Protein AF-A0A450TMI6-F1 (afdb_monomer_lite)

Sequence (205 aa):
MDILVIGTGEYVTGVTGGTASTSDKAIGVVGICLFHLRTRGKVGRILLVGRSGMRFPTIRQHFTDHMALVYRNLDVEMETWPEDHEYDETACRQSLASLEPGNAVIVVTPDDTHFSVALEAIDAARAITEGRATLEDFDGSLPTAAGALQGTAILEAGRRSLDNDNLPVTFLYESQQSLTPIGMEINDRSAVAARPRRRGSESGD

pLDDT: mean 73.13, std 15.35, range [36.06, 95.25]

Organism: NCBI:txid2126338

Structure (mmCIF, N/CA/C/O backbone):
data_AF-A0A450TMI6-F1
#
_entry.id   AF-A0A450TMI6-F1
#
loop_
_atom_site.group_PDB
_atom_site.id
_atom_site.type_symbol
_atom_site.label_atom_id
_atom_site.label_alt_id
_atom_site.label_comp_id
_atom_site.label_asym_id
_atom_site.label_entity_id
_atom_site.label_seq_id
_atom_site.pdbx_PDB_ins_code
_atom_site.Cartn_x
_atom_site.Cartn_y
_atom_site.Cartn_z
_atom_site.occupancy
_atom_site.B_iso_or_equiv
_atom_site.auth_seq_id
_atom_site.auth_comp_id
_atom_site.auth_asym_id
_atom_site.auth_atom_id
_atom_site.pdbx_PDB_model_num
ATOM 1 N N . MET A 1 1 ? -10.694 -8.695 -4.301 1.00 80.31 1 MET A N 1
ATOM 2 C CA . MET A 1 1 ? -10.528 -7.420 -3.586 1.00 80.31 1 MET A CA 1
ATOM 3 C C . MET A 1 1 ? -9.357 -6.684 -4.189 1.00 80.31 1 MET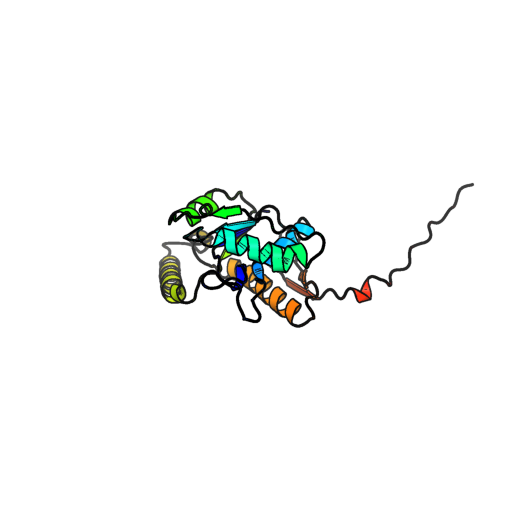 A C 1
ATOM 5 O O . MET A 1 1 ? -8.360 -7.330 -4.515 1.00 80.31 1 MET A O 1
ATOM 9 N N . ASP A 1 2 ? -9.492 -5.379 -4.342 1.00 87.69 2 ASP A N 1
ATOM 10 C CA . ASP A 1 2 ? -8.391 -4.507 -4.731 1.00 87.69 2 ASP A CA 1
ATOM 11 C C . ASP A 1 2 ? -7.640 -4.041 -3.485 1.00 87.69 2 ASP A C 1
ATOM 13 O O . ASP A 1 2 ? -8.201 -3.996 -2.385 1.00 87.69 2 ASP A O 1
ATOM 17 N N . ILE A 1 3 ? -6.357 -3.732 -3.658 1.00 79.94 3 ILE A N 1
ATOM 18 C CA . ILE A 1 3 ? -5.477 -3.293 -2.578 1.00 79.94 3 ILE A CA 1
ATOM 19 C C . ILE A 1 3 ? -4.913 -1.922 -2.925 1.00 79.94 3 ILE A C 1
ATOM 21 O O . ILE A 1 3 ? -4.233 -1.781 -3.940 1.00 79.94 3 ILE A O 1
ATOM 25 N N . LEU A 1 4 ? -5.144 -0.939 -2.058 1.00 84.06 4 LEU A N 1
ATOM 26 C CA . LEU A 1 4 ? -4.463 0.352 -2.098 1.00 84.06 4 LEU A CA 1
ATOM 27 C C . LEU A 1 4 ? -3.286 0.345 -1.125 1.00 84.06 4 LEU A C 1
ATOM 29 O O . LEU A 1 4 ? -3.460 0.077 0.060 1.00 84.06 4 LEU A O 1
ATOM 33 N N . VAL A 1 5 ? -2.095 0.684 -1.603 1.00 86.44 5 VAL A N 1
ATOM 34 C CA . VAL A 1 5 ? -0.902 0.871 -0.780 1.00 86.44 5 VAL A CA 1
ATOM 35 C C . VAL A 1 5 ? -0.585 2.358 -0.695 1.00 86.44 5 VAL A C 1
ATOM 37 O O . VAL A 1 5 ? -0.187 2.980 -1.680 1.00 86.44 5 VAL A O 1
ATOM 40 N N . ILE A 1 6 ? -0.751 2.929 0.495 1.00 84.06 6 ILE A N 1
ATOM 41 C CA . ILE A 1 6 ? -0.374 4.304 0.811 1.00 84.06 6 ILE A CA 1
ATOM 42 C C . ILE A 1 6 ? 1.095 4.300 1.217 1.00 84.06 6 ILE A C 1
ATOM 44 O O . ILE A 1 6 ? 1.440 3.913 2.331 1.00 84.06 6 ILE A O 1
ATOM 48 N N . GLY A 1 7 ? 1.961 4.722 0.298 1.00 83.62 7 GLY A N 1
ATOM 49 C CA . GLY A 1 7 ? 3.407 4.696 0.478 1.00 83.62 7 GLY A CA 1
ATOM 50 C C . GLY A 1 7 ? 4.127 4.078 -0.715 1.00 83.62 7 GLY A C 1
ATOM 51 O O . GLY A 1 7 ? 3.778 3.009 -1.199 1.00 83.62 7 GLY A O 1
ATOM 52 N N . THR A 1 8 ? 5.179 4.750 -1.183 1.00 88.06 8 THR A N 1
ATOM 53 C CA . THR A 1 8 ? 5.974 4.337 -2.360 1.00 88.06 8 THR A CA 1
ATOM 54 C C . THR A 1 8 ? 7.458 4.155 -2.033 1.00 88.06 8 THR A C 1
ATOM 56 O O . THR A 1 8 ? 8.313 4.206 -2.917 1.00 88.06 8 THR A O 1
ATOM 59 N N . GLY A 1 9 ? 7.772 4.002 -0.744 1.00 82.56 9 GLY A N 1
ATOM 60 C CA . GLY A 1 9 ? 9.135 3.850 -0.240 1.00 82.56 9 GLY A CA 1
ATOM 61 C C . GLY A 1 9 ? 9.689 2.432 -0.378 1.00 82.56 9 GLY A C 1
ATOM 62 O O . GLY A 1 9 ? 8.993 1.507 -0.788 1.00 82.56 9 GLY A O 1
ATOM 63 N N . GLU A 1 10 ? 10.940 2.272 0.043 1.00 82.12 10 GLU A N 1
ATOM 64 C CA . GLU A 1 10 ? 11.753 1.054 -0.069 1.00 82.12 10 GLU A CA 1
ATOM 65 C C . GLU A 1 10 ? 11.039 -0.232 0.344 1.00 82.12 10 GLU A C 1
ATOM 67 O O . GLU A 1 10 ? 11.119 -1.245 -0.340 1.00 82.12 10 GLU A O 1
ATOM 72 N N . TYR A 1 11 ? 10.306 -0.198 1.453 1.00 79.12 11 TYR A N 1
ATOM 73 C CA . TYR A 1 11 ? 9.634 -1.389 1.960 1.00 79.12 11 TYR A CA 1
ATOM 74 C C . TYR A 1 11 ? 8.524 -1.880 1.018 1.00 79.12 11 TYR A C 1
ATOM 76 O O . TYR A 1 11 ? 8.242 -3.077 0.938 1.00 79.12 11 TYR A O 1
ATOM 84 N N . VAL A 1 12 ? 7.919 -0.951 0.274 1.00 85.50 12 VAL A N 1
ATOM 85 C CA . VAL A 1 12 ? 6.895 -1.248 -0.726 1.00 85.50 12 VAL A CA 1
ATOM 86 C C . VAL A 1 12 ? 7.527 -1.612 -2.060 1.00 85.50 12 VAL A C 1
ATOM 88 O O . VAL A 1 12 ? 7.153 -2.621 -2.654 1.00 85.50 12 VAL A O 1
ATOM 91 N N . THR A 1 13 ? 8.483 -0.804 -2.516 1.00 87.81 13 THR A N 1
ATOM 92 C CA . THR A 1 13 ? 8.919 -0.788 -3.917 1.00 87.81 13 THR A CA 1
ATOM 93 C C . THR A 1 13 ? 10.350 -1.249 -4.147 1.00 87.81 13 THR A C 1
ATOM 95 O O . THR A 1 13 ? 10.733 -1.466 -5.288 1.00 87.81 13 THR A O 1
ATOM 98 N N . GLY A 1 14 ? 11.162 -1.358 -3.099 1.00 84.38 14 GLY A N 1
ATOM 99 C CA . GLY A 1 14 ? 12.600 -1.578 -3.223 1.00 84.38 14 GLY A CA 1
ATOM 100 C C . GLY A 1 14 ? 13.366 -0.353 -3.733 1.00 84.38 14 GLY A C 1
ATOM 101 O O . GLY A 1 14 ? 14.559 -0.450 -4.000 1.00 84.38 14 GLY A O 1
ATOM 102 N N . VAL A 1 15 ? 12.712 0.810 -3.857 1.00 82.81 15 VAL A N 1
ATOM 103 C CA . VAL A 1 15 ? 13.307 2.044 -4.389 1.00 82.81 15 VAL A CA 1
ATOM 104 C C . VAL A 1 15 ? 13.427 3.104 -3.290 1.00 82.81 15 VAL A C 1
ATOM 106 O O . VAL A 1 15 ? 12.450 3.468 -2.630 1.00 82.81 15 VAL A O 1
ATOM 109 N N . THR A 1 16 ? 14.626 3.667 -3.136 1.00 75.62 16 THR A N 1
ATOM 110 C CA . THR A 1 16 ? 14.932 4.802 -2.245 1.00 75.62 16 THR A CA 1
ATOM 111 C C . THR A 1 16 ? 15.472 5.965 -3.060 1.00 75.62 16 THR A C 1
ATOM 113 O O . THR A 1 16 ? 16.370 5.776 -3.871 1.00 75.62 16 THR A O 1
ATOM 116 N N . GLY A 1 17 ? 14.950 7.180 -2.868 1.00 66.62 17 GLY A N 1
ATOM 117 C CA . GLY A 1 17 ? 15.513 8.379 -3.512 1.00 66.62 17 GLY A CA 1
ATOM 118 C C . GLY A 1 17 ? 15.523 8.379 -5.052 1.00 66.62 17 GLY A C 1
ATOM 119 O O . GLY A 1 17 ? 16.207 9.207 -5.637 1.00 66.62 17 GLY A O 1
ATOM 120 N N . GLY A 1 18 ? 14.775 7.483 -5.709 1.00 61.41 18 GLY A N 1
ATOM 121 C CA . GLY A 1 18 ? 14.751 7.358 -7.173 1.00 61.41 18 GLY A CA 1
ATOM 122 C C . GLY A 1 18 ? 15.766 6.367 -7.754 1.00 61.41 18 GLY A C 1
ATOM 123 O O . GLY A 1 18 ? 15.902 6.297 -8.970 1.00 61.41 18 GLY A O 1
ATOM 124 N N . THR A 1 19 ? 16.448 5.584 -6.917 1.00 57.25 19 THR A N 1
ATOM 125 C CA . THR A 1 19 ? 17.338 4.492 -7.336 1.00 57.25 19 THR A CA 1
ATOM 126 C C . THR A 1 19 ? 16.963 3.189 -6.633 1.00 57.25 19 THR A C 1
ATOM 128 O O . THR A 1 19 ? 16.386 3.219 -5.540 1.00 57.25 19 THR A O 1
ATOM 131 N N . ALA A 1 20 ? 17.306 2.049 -7.239 1.00 60.25 20 ALA A N 1
ATOM 132 C CA . ALA A 1 20 ? 17.205 0.748 -6.581 1.00 60.25 20 ALA A CA 1
ATOM 133 C C . ALA A 1 20 ? 17.944 0.780 -5.234 1.00 60.25 20 ALA A C 1
ATOM 135 O O . ALA A 1 20 ? 19.051 1.320 -5.136 1.00 60.25 20 ALA A O 1
ATOM 136 N N . SER A 1 21 ? 17.311 0.246 -4.194 1.00 58.78 21 SER A N 1
ATOM 137 C CA . SER A 1 21 ? 17.917 0.155 -2.870 1.00 58.78 21 SER A CA 1
ATOM 138 C C . SER A 1 21 ? 19.064 -0.859 -2.856 1.00 58.78 21 SER A C 1
ATOM 140 O O . SER A 1 21 ? 19.060 -1.854 -3.579 1.00 58.78 21 SER A O 1
ATOM 142 N N . THR A 1 22 ? 20.053 -0.601 -2.002 1.00 49.94 22 THR A N 1
ATOM 143 C CA . THR A 1 22 ? 21.187 -1.491 -1.721 1.00 49.94 22 THR A CA 1
ATOM 144 C C . THR A 1 22 ? 21.019 -2.289 -0.416 1.00 49.94 22 THR A C 1
ATOM 146 O O . THR A 1 22 ? 21.960 -2.954 0.013 1.00 49.94 22 THR A O 1
ATOM 149 N N . SER A 1 23 ? 19.845 -2.231 0.228 1.00 55.81 23 SER A N 1
ATOM 150 C CA . SER A 1 23 ? 19.517 -2.963 1.465 1.00 55.81 23 SER A CA 1
ATOM 151 C C . SER A 1 23 ? 18.946 -4.363 1.182 1.00 55.81 23 SER A C 1
ATOM 153 O O . SER A 1 23 ? 18.563 -4.701 0.066 1.00 55.81 23 SER A O 1
ATOM 155 N N . ASP A 1 24 ? 18.830 -5.186 2.226 1.00 50.09 24 ASP A N 1
ATOM 156 C CA . ASP A 1 24 ? 18.040 -6.428 2.274 1.00 50.09 24 ASP A CA 1
ATOM 157 C C . ASP A 1 24 ? 16.575 -6.290 1.794 1.00 50.09 24 ASP A C 1
ATOM 159 O O . ASP A 1 24 ? 15.924 -7.287 1.491 1.00 50.09 24 ASP A O 1
ATOM 163 N N . LYS A 1 25 ? 16.056 -5.062 1.674 1.00 54.41 25 LYS A N 1
ATOM 164 C CA . LYS A 1 25 ? 14.712 -4.731 1.170 1.00 54.41 25 LYS A CA 1
ATOM 165 C C . LYS A 1 25 ? 14.704 -4.309 -0.299 1.00 54.41 25 LYS A C 1
ATOM 167 O O . LYS A 1 25 ? 13.665 -3.867 -0.786 1.00 54.41 25 LYS A O 1
ATOM 172 N N . ALA A 1 26 ? 15.826 -4.468 -1.006 1.00 66.06 26 ALA A N 1
ATOM 173 C CA . ALA A 1 26 ? 16.033 -4.007 -2.378 1.00 66.06 26 ALA A CA 1
ATOM 174 C C . ALA A 1 26 ? 14.954 -4.449 -3.368 1.00 66.06 26 ALA A C 1
ATOM 176 O O . ALA A 1 26 ? 14.756 -3.794 -4.379 1.00 66.06 26 ALA A O 1
ATOM 177 N N . ILE A 1 27 ? 14.234 -5.537 -3.095 1.00 71.38 27 ILE A N 1
ATOM 178 C CA . ILE A 1 27 ? 13.187 -6.033 -3.988 1.00 71.38 27 ILE A CA 1
ATOM 179 C C . ILE A 1 27 ? 11.841 -5.330 -3.737 1.00 71.38 27 ILE A C 1
ATOM 181 O O . ILE A 1 27 ? 11.082 -5.173 -4.677 1.00 71.38 27 ILE A O 1
ATOM 185 N N . GLY A 1 28 ? 11.547 -4.835 -2.530 1.00 76.06 28 GLY A N 1
ATOM 186 C CA . GLY A 1 28 ? 10.221 -4.308 -2.170 1.00 76.06 28 GLY A CA 1
ATOM 187 C C . GLY A 1 28 ? 9.276 -5.410 -1.686 1.00 76.06 28 GLY A C 1
ATOM 188 O O . GLY A 1 28 ? 8.577 -6.054 -2.469 1.00 76.06 28 GLY A O 1
ATOM 189 N N . VAL A 1 29 ? 9.264 -5.628 -0.368 1.00 80.44 29 VAL A N 1
ATOM 190 C CA . VAL A 1 29 ? 8.609 -6.772 0.294 1.00 80.44 29 VAL A CA 1
ATOM 191 C C . VAL A 1 29 ? 7.088 -6.741 0.133 1.00 80.44 29 VAL A C 1
ATOM 193 O O . VAL A 1 29 ? 6.474 -7.777 -0.114 1.00 80.44 29 VAL A O 1
ATOM 196 N N . VAL A 1 30 ? 6.459 -5.566 0.238 1.00 82.56 30 VAL A N 1
ATOM 197 C CA . VAL A 1 30 ? 4.997 -5.470 0.074 1.00 82.56 30 VAL A CA 1
ATOM 198 C C . VAL A 1 30 ? 4.604 -5.733 -1.379 1.00 82.56 30 VAL A C 1
ATOM 200 O O . VAL A 1 30 ? 3.695 -6.526 -1.621 1.00 82.56 30 VAL A O 1
ATOM 203 N N . GLY A 1 31 ? 5.311 -5.131 -2.344 1.00 86.62 31 GLY A N 1
ATOM 204 C CA . GLY A 1 31 ? 5.027 -5.298 -3.771 1.00 86.62 31 GLY A CA 1
ATOM 205 C C . GLY A 1 31 ? 5.046 -6.764 -4.206 1.00 86.62 31 GLY A C 1
ATOM 206 O O . GLY A 1 31 ? 4.039 -7.274 -4.701 1.00 86.62 31 GLY A O 1
ATOM 207 N N . ILE A 1 32 ? 6.143 -7.481 -3.935 1.00 85.56 32 ILE A N 1
ATOM 208 C CA . ILE A 1 32 ? 6.283 -8.893 -4.33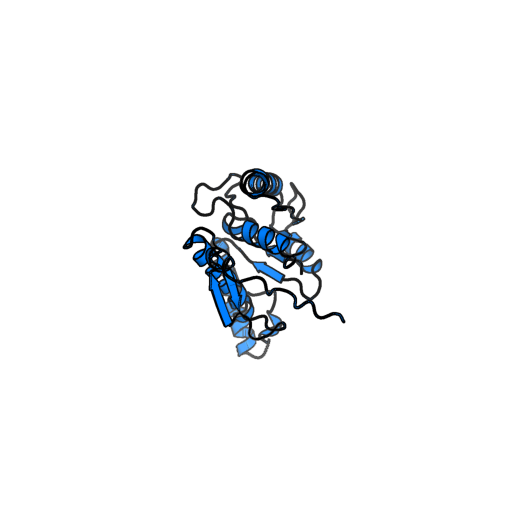5 1.00 85.56 32 ILE A CA 1
ATOM 209 C C . ILE A 1 32 ? 5.208 -9.796 -3.713 1.00 85.56 32 ILE A C 1
ATOM 211 O O . ILE A 1 32 ? 4.666 -10.675 -4.390 1.00 85.56 32 ILE A O 1
ATOM 215 N N . CYS A 1 33 ? 4.840 -9.555 -2.452 1.00 83.38 33 CYS A N 1
ATOM 216 C CA . CYS A 1 33 ? 3.771 -10.292 -1.784 1.00 83.38 33 CYS A CA 1
ATOM 217 C C . CYS A 1 33 ? 2.417 -10.073 -2.470 1.00 83.38 33 CYS A C 1
ATOM 219 O O . CYS A 1 33 ? 1.689 -11.039 -2.711 1.00 83.38 33 CYS A O 1
ATOM 221 N N . LEU A 1 34 ? 2.082 -8.829 -2.824 1.00 86.81 34 LEU A N 1
ATOM 222 C CA . LEU A 1 34 ? 0.809 -8.510 -3.472 1.00 86.81 34 LEU A CA 1
ATOM 223 C C . LEU A 1 34 ? 0.723 -9.091 -4.887 1.00 86.81 34 LEU A C 1
ATOM 225 O O . LEU A 1 34 ? -0.287 -9.717 -5.222 1.00 86.81 34 LEU A O 1
ATOM 229 N N . PHE A 1 35 ? 1.789 -8.985 -5.686 1.00 92.44 35 PHE A N 1
ATOM 230 C CA . PHE A 1 35 ? 1.847 -9.621 -7.007 1.00 92.44 35 PHE A CA 1
ATOM 231 C C . PHE A 1 35 ? 1.686 -11.138 -6.896 1.00 92.44 35 PHE A C 1
ATOM 233 O O . PHE A 1 35 ? 0.917 -11.761 -7.631 1.00 92.44 35 PHE A O 1
ATOM 240 N N . HIS A 1 36 ? 2.329 -11.754 -5.904 1.00 85.75 36 HIS A N 1
ATOM 241 C CA . HIS A 1 36 ? 2.193 -13.184 -5.673 1.00 85.75 36 HIS A CA 1
ATOM 242 C C . HIS A 1 36 ? 0.769 -13.582 -5.243 1.00 85.75 36 HIS A C 1
ATOM 244 O O . HIS A 1 36 ? 0.249 -14.610 -5.687 1.00 85.75 36 HIS A O 1
ATOM 250 N N . LEU A 1 37 ? 0.096 -12.780 -4.415 1.00 81.50 37 LEU A N 1
ATOM 251 C CA . LEU A 1 37 ? -1.304 -13.010 -4.044 1.00 81.50 37 LEU A CA 1
ATOM 252 C C . LEU A 1 37 ? -2.256 -12.845 -5.235 1.00 81.50 37 LEU A C 1
ATOM 254 O O . LEU A 1 37 ? -3.228 -13.604 -5.338 1.00 81.50 37 LEU A O 1
ATOM 258 N N . ARG A 1 38 ? -1.952 -11.935 -6.169 1.00 93.06 38 ARG A N 1
ATOM 259 C CA . ARG A 1 38 ? -2.682 -11.803 -7.437 1.00 93.06 38 ARG A CA 1
ATOM 260 C C . ARG A 1 38 ? -2.597 -13.079 -8.269 1.00 93.06 38 ARG A C 1
ATOM 262 O O . ARG A 1 38 ? -3.627 -13.553 -8.738 1.00 93.06 38 ARG A O 1
ATOM 269 N N . THR A 1 39 ? -1.432 -13.736 -8.338 1.00 86.94 39 THR A N 1
ATOM 270 C CA . THR A 1 39 ? -1.311 -15.036 -9.044 1.00 86.94 39 THR A CA 1
ATOM 271 C C . THR A 1 39 ? -2.196 -16.146 -8.456 1.00 86.94 39 THR A C 1
ATOM 273 O O . THR A 1 39 ? -2.474 -17.139 -9.124 1.00 86.94 39 THR A O 1
ATOM 276 N N . ARG A 1 40 ? -2.672 -15.986 -7.211 1.00 85.56 40 ARG A N 1
ATOM 277 C CA . ARG A 1 40 ? -3.613 -16.905 -6.547 1.00 85.56 40 ARG A CA 1
ATOM 278 C C . ARG A 1 40 ? -5.070 -16.436 -6.580 1.00 85.56 40 ARG A C 1
ATOM 280 O O . ARG A 1 40 ? -5.905 -17.038 -5.907 1.00 85.56 40 ARG A O 1
ATOM 287 N N . GLY A 1 41 ? -5.371 -15.350 -7.292 1.00 86.00 41 GLY A N 1
ATOM 288 C CA . GLY A 1 41 ? -6.709 -14.759 -7.353 1.00 86.00 41 GLY A CA 1
ATOM 289 C C . GLY A 1 41 ? -7.198 -14.179 -6.022 1.00 86.00 41 GLY A C 1
ATOM 290 O O . GLY A 1 41 ? -8.400 -14.023 -5.829 1.00 86.00 41 GLY A O 1
ATOM 291 N N . LYS A 1 42 ? -6.291 -13.899 -5.074 1.00 80.69 42 LYS A N 1
ATOM 292 C CA . LYS A 1 42 ? -6.641 -13.300 -3.773 1.00 80.69 42 LYS A CA 1
ATOM 293 C C . LYS A 1 42 ? -6.673 -11.775 -3.830 1.00 80.69 42 LYS A C 1
ATOM 295 O O . LYS A 1 42 ? -7.453 -11.158 -3.112 1.00 80.69 42 LYS A O 1
ATOM 300 N N . VAL A 1 43 ? -5.862 -11.195 -4.710 1.00 88.56 43 VAL A N 1
ATOM 301 C CA . VAL A 1 43 ? -5.774 -9.756 -4.971 1.00 88.56 43 VAL A CA 1
ATOM 302 C C . VAL A 1 43 ? -6.126 -9.496 -6.434 1.00 88.56 43 VAL A C 1
ATOM 304 O O . VAL A 1 43 ? -5.711 -10.256 -7.306 1.00 88.56 43 VAL A O 1
ATOM 307 N N . GLY A 1 44 ? -6.921 -8.456 -6.679 1.00 91.62 44 GLY A N 1
ATOM 308 C CA . GLY A 1 44 ? -7.255 -7.933 -8.002 1.00 91.62 44 GLY A CA 1
ATOM 309 C C . GLY A 1 44 ? -6.308 -6.799 -8.385 1.00 91.62 44 GLY A C 1
ATOM 310 O O . GLY A 1 44 ? -5.107 -7.022 -8.581 1.00 91.62 44 GLY A O 1
ATOM 311 N N . ARG A 1 45 ? -6.837 -5.574 -8.467 1.00 93.94 45 ARG A N 1
ATOM 312 C CA . ARG A 1 45 ? -6.030 -4.376 -8.729 1.00 93.94 45 ARG A CA 1
ATOM 313 C C . ARG A 1 45 ? -5.124 -4.080 -7.538 1.00 93.94 45 ARG A C 1
ATOM 315 O O . ARG A 1 45 ? -5.494 -4.282 -6.382 1.00 93.94 45 ARG A O 1
ATOM 322 N N . ILE A 1 46 ? -3.918 -3.615 -7.845 1.00 94.81 46 ILE A N 1
ATOM 323 C CA . ILE A 1 46 ? -2.979 -3.082 -6.857 1.00 94.81 46 ILE A CA 1
ATOM 324 C C . ILE A 1 46 ? -2.768 -1.622 -7.227 1.00 94.81 46 ILE A C 1
ATOM 326 O O . ILE A 1 46 ? -2.323 -1.332 -8.338 1.00 94.81 46 ILE A O 1
ATOM 330 N N . LEU A 1 47 ? -3.116 -0.735 -6.306 1.00 93.38 47 LEU A N 1
ATOM 331 C CA . LEU A 1 47 ? -2.962 0.701 -6.436 1.00 93.38 47 LEU A CA 1
ATOM 332 C C . LEU A 1 47 ? -1.828 1.139 -5.509 1.00 93.38 47 LEU A C 1
ATOM 334 O O . LEU A 1 47 ? -1.807 0.755 -4.342 1.00 93.38 47 LEU A O 1
ATOM 338 N N . LEU A 1 48 ? -0.890 1.941 -5.999 1.00 93.31 48 LEU A N 1
ATOM 339 C CA . LEU A 1 48 ? 0.125 2.600 -5.181 1.00 93.31 48 LEU A CA 1
ATOM 340 C C . LEU A 1 48 ? -0.148 4.095 -5.184 1.00 93.31 48 LEU A C 1
ATOM 342 O O . LEU A 1 48 ? -0.237 4.707 -6.246 1.00 93.31 48 LEU A O 1
ATOM 346 N N . VAL A 1 49 ? -0.209 4.693 -3.999 1.00 87.31 49 VAL A N 1
ATOM 347 C CA . VAL A 1 49 ? -0.381 6.136 -3.865 1.00 87.31 49 VAL A CA 1
ATOM 348 C C . VAL A 1 49 ? 0.767 6.783 -3.106 1.00 87.31 49 VAL A C 1
ATOM 350 O O . VAL A 1 49 ? 1.261 6.285 -2.090 1.00 87.31 49 VAL A O 1
ATOM 353 N N . GLY A 1 50 ? 1.204 7.927 -3.623 1.00 85.12 50 GLY A N 1
ATOM 354 C CA . GLY A 1 50 ? 2.110 8.856 -2.965 1.00 85.12 50 GLY A CA 1
ATOM 355 C C . GLY A 1 50 ? 1.705 10.298 -3.264 1.00 85.12 50 GLY A C 1
ATOM 356 O O . GLY A 1 50 ? 0.714 10.550 -3.932 1.00 85.12 50 GLY A O 1
ATOM 357 N N . ARG A 1 51 ? 2.493 11.266 -2.784 1.00 80.44 51 ARG A N 1
ATOM 358 C CA . ARG A 1 51 ? 2.280 12.696 -3.099 1.00 80.44 51 ARG A CA 1
ATOM 359 C C . ARG A 1 51 ? 2.789 13.095 -4.487 1.00 80.44 51 ARG A C 1
ATOM 361 O O . ARG A 1 51 ? 2.459 14.158 -4.991 1.00 80.44 51 ARG A O 1
ATOM 368 N N . SER A 1 52 ? 3.655 12.271 -5.074 1.00 86.31 52 SER A N 1
ATOM 369 C CA . SER A 1 52 ? 4.341 12.568 -6.326 1.00 86.31 52 SER A CA 1
ATOM 370 C C . SER A 1 52 ? 4.529 11.303 -7.147 1.00 86.31 52 SER A C 1
ATOM 372 O O . SER A 1 52 ? 5.082 10.319 -6.645 1.00 86.31 52 SER A O 1
ATOM 374 N N . GLY A 1 53 ? 4.131 11.372 -8.414 1.00 90.75 53 GLY A N 1
ATOM 375 C CA . GLY A 1 53 ? 4.305 10.320 -9.401 1.00 90.75 53 GLY A CA 1
ATOM 376 C C . GLY A 1 53 ? 5.633 10.352 -10.145 1.00 90.75 53 GLY A C 1
ATOM 377 O O . GLY A 1 53 ? 5.889 9.515 -11.004 1.00 90.75 53 GLY A O 1
ATOM 378 N N . MET A 1 54 ? 6.549 11.250 -9.768 1.00 91.50 54 MET A N 1
ATOM 379 C CA . MET A 1 54 ? 7.887 11.343 -10.368 1.00 91.50 54 MET A CA 1
ATOM 380 C C . MET A 1 54 ? 8.695 10.040 -10.277 1.00 91.50 54 MET A C 1
ATOM 382 O O . MET A 1 54 ? 9.609 9.825 -11.068 1.00 91.50 54 MET A O 1
ATOM 386 N N . ARG A 1 55 ? 8.386 9.176 -9.301 1.00 88.56 55 ARG A N 1
ATOM 387 C CA . ARG A 1 55 ? 9.114 7.921 -9.051 1.00 88.56 55 ARG A CA 1
ATOM 388 C C . ARG A 1 55 ? 8.471 6.695 -9.690 1.00 88.56 55 ARG A C 1
ATOM 390 O O . ARG A 1 55 ? 9.115 5.650 -9.721 1.00 88.56 55 ARG A O 1
ATOM 397 N N . PHE A 1 56 ? 7.230 6.785 -10.163 1.00 94.31 56 PHE A N 1
ATOM 398 C CA . PHE A 1 56 ? 6.503 5.619 -10.662 1.00 94.31 56 PHE A CA 1
ATOM 399 C C . PHE A 1 56 ? 7.150 4.960 -11.884 1.00 94.31 56 PHE A C 1
ATOM 401 O O . PHE A 1 56 ? 7.265 3.732 -11.851 1.00 94.31 56 PHE A O 1
ATOM 408 N N . PRO A 1 57 ? 7.704 5.699 -12.868 1.00 93.69 57 PRO A N 1
ATOM 409 C CA . PRO A 1 57 ? 8.449 5.079 -13.963 1.00 93.69 57 PRO A CA 1
ATOM 410 C C . PRO A 1 57 ? 9.626 4.229 -13.468 1.00 93.69 57 PRO A C 1
ATOM 412 O O . PRO A 1 57 ? 9.774 3.073 -13.860 1.00 93.69 57 PRO A O 1
ATOM 415 N N . THR A 1 58 ? 10.421 4.759 -12.531 1.00 91.00 58 THR A N 1
ATOM 416 C CA . THR A 1 58 ? 11.538 4.019 -11.926 1.00 91.00 58 THR A CA 1
ATOM 417 C C . THR A 1 58 ? 11.057 2.797 -11.150 1.00 91.00 58 THR A C 1
ATOM 419 O O . THR A 1 58 ? 11.675 1.742 -11.240 1.00 91.00 58 THR A O 1
ATOM 422 N N . ILE A 1 59 ? 9.958 2.909 -10.397 1.00 92.38 59 ILE A N 1
ATOM 423 C CA . ILE A 1 59 ? 9.391 1.783 -9.642 1.00 92.38 59 ILE A CA 1
ATOM 424 C C . ILE A 1 59 ? 8.920 0.674 -10.593 1.00 92.38 59 ILE A C 1
ATOM 426 O O . ILE A 1 59 ? 9.220 -0.494 -10.355 1.00 92.38 59 ILE A O 1
ATOM 430 N N . ARG A 1 60 ? 8.230 1.016 -11.691 1.00 93.44 60 ARG A N 1
ATOM 431 C CA . ARG A 1 60 ? 7.802 0.038 -12.709 1.00 93.44 60 ARG A CA 1
ATOM 432 C C . ARG A 1 60 ? 8.996 -0.671 -13.339 1.00 93.44 60 ARG A C 1
ATOM 434 O O . ARG A 1 60 ? 8.980 -1.895 -13.477 1.00 93.44 60 ARG A O 1
ATOM 441 N N . GLN A 1 61 ? 10.038 0.086 -13.680 1.00 90.50 61 GLN A N 1
ATOM 442 C CA . GLN A 1 61 ? 11.271 -0.479 -14.221 1.00 90.50 61 GLN A CA 1
ATOM 443 C C . GLN A 1 61 ? 11.927 -1.429 -13.211 1.00 90.50 61 GLN A C 1
ATOM 445 O O . GLN A 1 61 ? 12.242 -2.566 -13.548 1.00 90.50 61 GLN A O 1
ATOM 450 N N . HIS A 1 62 ? 12.027 -1.013 -11.946 1.00 89.75 62 HIS A N 1
ATOM 451 C CA . HIS A 1 62 ? 12.577 -1.826 -10.861 1.00 89.75 62 HIS A CA 1
ATOM 452 C C . HIS A 1 62 ? 11.816 -3.146 -10.673 1.00 89.75 62 HIS A C 1
ATOM 454 O O . HIS A 1 62 ? 12.424 -4.211 -10.595 1.00 89.75 62 HIS A O 1
ATOM 460 N N . PHE A 1 63 ? 10.481 -3.108 -10.661 1.00 91.62 63 PHE A N 1
ATOM 461 C CA . PHE A 1 63 ? 9.657 -4.319 -10.598 1.00 91.62 63 PHE A CA 1
ATOM 462 C C . PHE A 1 63 ? 9.820 -5.208 -11.829 1.00 91.62 63 PHE A C 1
ATOM 464 O O . PHE A 1 63 ? 9.849 -6.433 -11.704 1.00 91.62 63 PHE A O 1
ATOM 471 N N . THR A 1 64 ? 9.970 -4.621 -13.012 1.00 89.81 64 THR A N 1
ATOM 472 C CA . THR A 1 64 ? 10.230 -5.390 -14.232 1.00 89.81 64 THR A CA 1
ATOM 473 C C . THR A 1 64 ? 11.551 -6.147 -14.113 1.00 89.81 64 THR A C 1
ATOM 475 O O . THR A 1 64 ? 11.574 -7.375 -14.231 1.00 89.81 64 THR A O 1
ATOM 478 N N . ASP A 1 65 ? 12.627 -5.432 -13.793 1.00 87.00 65 ASP A N 1
ATOM 479 C CA . ASP A 1 65 ? 13.986 -5.968 -13.786 1.00 87.00 65 ASP A CA 1
ATOM 480 C C . ASP A 1 65 ? 14.213 -6.988 -12.668 1.00 87.00 65 ASP A C 1
ATOM 482 O O . ASP A 1 65 ? 14.847 -8.023 -12.880 1.00 87.00 65 ASP A O 1
ATOM 486 N N . HIS A 1 66 ? 13.667 -6.723 -11.480 1.00 83.94 66 HIS A N 1
ATOM 487 C CA . HIS A 1 66 ? 13.945 -7.515 -10.282 1.00 83.94 66 HIS A CA 1
ATOM 488 C C . HIS A 1 66 ? 12.838 -8.498 -9.904 1.00 83.94 66 H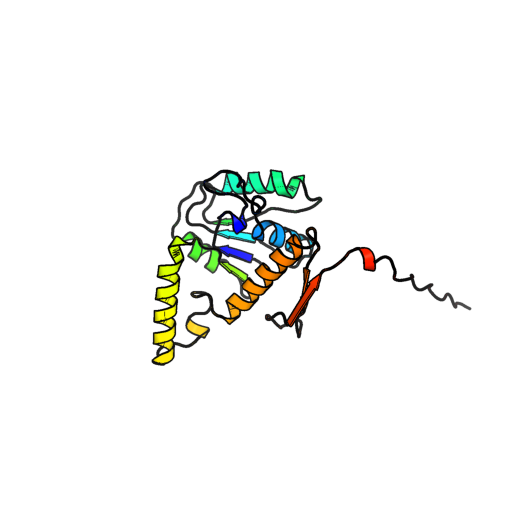IS A C 1
ATOM 490 O O . HIS A 1 66 ? 13.070 -9.369 -9.063 1.00 83.94 66 HIS A O 1
ATOM 496 N N 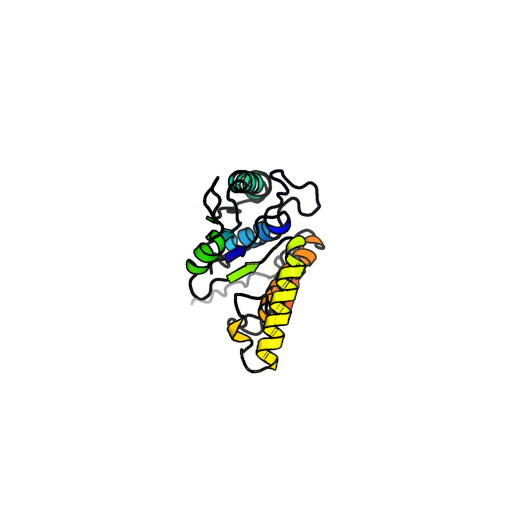. MET A 1 67 ? 11.650 -8.396 -10.508 1.00 85.25 67 MET A N 1
ATOM 497 C CA . MET A 1 67 ? 10.551 -9.320 -10.235 1.00 85.25 67 MET A CA 1
ATOM 498 C C . MET A 1 67 ? 10.024 -10.004 -11.493 1.00 85.25 67 MET A C 1
ATOM 500 O O . MET A 1 67 ? 10.099 -11.226 -11.572 1.00 85.25 67 MET A O 1
ATOM 504 N N . ALA A 1 68 ? 9.513 -9.268 -12.482 1.00 84.75 68 ALA A N 1
ATOM 505 C CA . ALA A 1 68 ? 8.851 -9.880 -13.640 1.00 84.75 68 ALA A CA 1
ATOM 506 C C . ALA A 1 68 ? 9.806 -10.750 -14.478 1.00 84.75 68 ALA A C 1
ATOM 508 O O . ALA A 1 68 ? 9.434 -11.837 -14.922 1.00 84.75 68 ALA A O 1
ATOM 509 N N . LEU A 1 69 ? 11.057 -10.305 -14.657 1.00 79.19 69 LEU A N 1
ATOM 510 C CA . LEU A 1 69 ? 12.090 -11.070 -15.367 1.00 79.19 69 LEU A CA 1
ATOM 511 C C . LEU A 1 69 ? 12.678 -12.223 -14.535 1.00 79.19 69 LEU A C 1
ATOM 513 O O . LEU A 1 69 ? 13.229 -13.169 -15.098 1.00 79.19 69 LEU A O 1
ATOM 517 N N . VAL A 1 70 ? 12.557 -12.161 -13.206 1.00 81.25 70 VAL A N 1
ATOM 518 C CA . VAL A 1 70 ? 13.149 -13.132 -12.270 1.00 81.25 70 VAL A CA 1
ATOM 519 C C . VAL A 1 70 ? 12.161 -14.250 -11.920 1.00 81.25 70 VAL A C 1
ATOM 521 O O . VAL A 1 70 ? 12.528 -15.426 -11.878 1.00 81.25 70 VAL A O 1
ATOM 524 N N . TYR A 1 71 ? 10.892 -13.906 -11.699 1.00 77.44 71 TYR A N 1
ATOM 525 C CA . TYR A 1 71 ? 9.833 -14.829 -11.302 1.00 77.44 71 TYR A CA 1
ATOM 526 C C . TYR A 1 71 ? 8.905 -15.127 -12.478 1.00 77.44 71 TYR A C 1
ATOM 528 O O . TYR A 1 71 ? 8.227 -14.259 -13.022 1.00 77.44 71 TYR A O 1
ATOM 536 N N . ARG A 1 72 ? 8.821 -16.407 -12.847 1.00 79.69 72 ARG A N 1
ATOM 537 C CA . ARG A 1 72 ? 7.973 -16.860 -13.953 1.00 79.69 72 ARG A CA 1
ATOM 538 C C . ARG A 1 72 ? 6.500 -16.514 -13.699 1.00 79.69 72 ARG A C 1
ATOM 540 O O . ARG A 1 72 ? 5.937 -16.945 -12.695 1.00 79.69 72 ARG A O 1
ATOM 547 N N . ASN A 1 73 ? 5.869 -15.861 -14.677 1.00 79.56 73 ASN A N 1
ATOM 548 C CA . ASN A 1 73 ? 4.441 -15.519 -14.691 1.00 79.56 73 ASN A CA 1
ATOM 549 C C . ASN A 1 73 ? 3.999 -14.614 -13.526 1.00 79.56 73 ASN A C 1
ATOM 551 O O . ASN A 1 73 ? 2.851 -14.701 -13.086 1.00 79.56 73 ASN A O 1
ATOM 555 N N . LEU A 1 74 ? 4.897 -13.777 -13.005 1.00 85.38 74 LEU A N 1
ATOM 556 C CA . LEU A 1 74 ? 4.541 -12.781 -12.005 1.00 85.38 74 LEU A CA 1
ATOM 557 C C . LEU A 1 74 ? 4.132 -11.482 -12.708 1.00 85.38 74 LEU A C 1
ATOM 559 O O . LEU A 1 74 ? 4.976 -10.767 -13.240 1.00 85.38 74 LEU A O 1
ATOM 563 N N . ASP A 1 75 ? 2.831 -11.208 -12.729 1.00 90.81 75 ASP A N 1
ATOM 564 C CA . ASP A 1 75 ? 2.290 -9.932 -13.194 1.00 90.81 75 ASP A CA 1
ATOM 565 C C . ASP A 1 75 ? 2.545 -8.842 -12.145 1.00 90.81 75 ASP A C 1
ATOM 567 O O . ASP A 1 75 ? 2.042 -8.924 -11.021 1.00 90.81 75 ASP A O 1
ATOM 571 N N . VAL A 1 76 ? 3.336 -7.842 -12.531 1.00 93.62 76 VAL A N 1
ATOM 572 C CA . VAL A 1 76 ? 3.744 -6.716 -11.679 1.00 93.62 76 VAL A CA 1
ATOM 573 C C . VAL A 1 76 ? 2.973 -5.432 -11.985 1.00 93.62 76 VAL A C 1
ATOM 575 O O . VAL A 1 76 ? 3.354 -4.358 -11.521 1.00 93.62 76 VAL A O 1
ATOM 578 N N . GLU A 1 77 ? 1.893 -5.521 -12.769 1.00 94.50 77 GLU A N 1
ATOM 579 C CA . GLU A 1 77 ? 1.099 -4.350 -13.118 1.00 94.50 77 GLU A CA 1
ATOM 580 C C . GLU A 1 77 ? 0.508 -3.674 -11.883 1.00 94.50 77 GLU A C 1
ATOM 582 O O . GLU A 1 77 ? 0.004 -4.309 -10.945 1.00 94.50 77 GLU A O 1
ATOM 587 N N . MET A 1 78 ? 0.547 -2.351 -11.905 1.00 93.25 78 MET A N 1
ATOM 588 C CA . MET A 1 78 ? 0.043 -1.520 -10.825 1.00 93.25 78 MET A CA 1
ATOM 589 C C . MET A 1 78 ? -0.580 -0.248 -11.373 1.00 93.25 78 MET A C 1
ATOM 591 O O . MET A 1 78 ? -0.130 0.325 -12.366 1.00 93.25 78 MET A O 1
ATOM 595 N N . GLU A 1 79 ? -1.598 0.219 -10.678 1.00 95.12 79 GLU A N 1
ATOM 596 C CA . GLU A 1 79 ? -2.172 1.536 -10.878 1.00 95.12 79 GLU A CA 1
ATOM 597 C C . GLU A 1 79 ? -1.500 2.510 -9.914 1.00 95.12 79 GLU A C 1
ATOM 599 O O . GLU A 1 79 ? -1.185 2.152 -8.779 1.00 95.12 79 GLU A O 1
ATOM 604 N N . THR A 1 80 ? -1.231 3.727 -10.362 1.00 95.25 80 THR A N 1
ATOM 605 C CA . THR A 1 80 ? -0.429 4.685 -9.603 1.00 95.25 80 THR A CA 1
ATOM 606 C C . THR A 1 80 ? -1.155 6.008 -9.475 1.00 95.25 80 THR A C 1
ATOM 608 O O . THR A 1 80 ? -1.748 6.479 -10.440 1.00 95.25 80 THR A O 1
ATOM 611 N N . TRP A 1 81 ? -1.114 6.575 -8.271 1.00 90.62 81 TRP A N 1
ATOM 612 C CA . TRP A 1 81 ? -1.743 7.847 -7.938 1.00 90.62 81 TRP A CA 1
ATOM 613 C C . TRP A 1 81 ? -0.716 8.782 -7.261 1.00 90.62 81 TRP A C 1
ATOM 615 O O . TRP A 1 81 ? -0.078 8.379 -6.278 1.00 90.62 81 TRP A O 1
ATOM 625 N N . PRO A 1 82 ? -0.527 10.024 -7.744 1.00 93.56 82 PRO A N 1
ATOM 626 C CA . PRO A 1 82 ? -1.063 10.550 -9.007 1.00 93.56 82 PRO A CA 1
ATOM 627 C C . PRO A 1 82 ? -0.447 9.845 -10.230 1.00 93.56 82 PRO A C 1
ATOM 629 O O . PRO A 1 82 ? 0.331 8.901 -10.074 1.00 93.56 82 PRO A O 1
ATOM 632 N N . GLU A 1 83 ? -0.787 10.284 -11.440 1.00 94.19 83 GLU A N 1
ATOM 633 C CA . GLU A 1 83 ? -0.172 9.740 -12.650 1.00 94.19 83 GLU A CA 1
ATOM 634 C C . GLU A 1 83 ? 1.342 10.020 -12.707 1.00 94.19 83 GLU A C 1
ATOM 636 O O . GLU A 1 83 ? 1.916 10.784 -11.916 1.00 94.19 83 GLU A O 1
ATOM 641 N N . ASP A 1 84 ? 2.016 9.346 -13.639 1.00 93.88 84 ASP A N 1
ATOM 642 C CA . ASP A 1 84 ? 3.450 9.504 -13.849 1.00 93.88 84 ASP A CA 1
ATOM 643 C C . ASP A 1 84 ? 3.800 10.982 -14.061 1.00 93.88 84 ASP A C 1
ATOM 645 O O . ASP A 1 84 ? 3.169 11.700 -14.831 1.00 93.88 84 ASP A O 1
ATOM 649 N N . HIS A 1 85 ? 4.856 11.427 -13.383 1.00 92.56 85 HIS A N 1
ATOM 650 C CA . HIS A 1 85 ? 5.352 12.806 -13.445 1.00 92.56 85 HIS A CA 1
ATOM 651 C C . HIS A 1 85 ? 4.428 13.895 -12.876 1.00 92.56 85 HIS A C 1
ATOM 653 O O . HIS A 1 85 ? 4.725 15.080 -13.032 1.00 92.56 85 HIS A O 1
ATOM 659 N N . GLU A 1 86 ? 3.374 13.526 -12.151 1.00 93.25 86 GLU A N 1
ATOM 660 C CA . GLU A 1 86 ? 2.483 14.493 -11.513 1.00 93.25 86 GLU A CA 1
ATOM 661 C C . GLU A 1 86 ? 2.772 14.690 -10.017 1.00 93.25 86 GLU A C 1
ATOM 663 O O . GLU A 1 86 ? 3.398 13.865 -9.341 1.00 93.25 86 GLU A O 1
ATOM 668 N N . TYR A 1 87 ? 2.310 15.817 -9.476 1.00 90.19 87 TYR A N 1
ATOM 669 C CA . TYR A 1 87 ? 2.254 16.082 -8.041 1.00 90.19 87 TYR A CA 1
ATOM 670 C C . TYR A 1 87 ? 0.820 16.457 -7.682 1.00 90.19 87 TYR A C 1
ATOM 672 O O . TYR A 1 87 ? 0.289 17.432 -8.210 1.00 90.19 87 TYR A O 1
ATOM 680 N N . ASP A 1 88 ? 0.211 15.697 -6.777 1.00 80.75 88 ASP A N 1
ATOM 681 C CA . ASP A 1 88 ? -1.148 15.945 -6.305 1.00 80.75 88 ASP A CA 1
ATOM 682 C C . ASP A 1 88 ? -1.251 15.547 -4.831 1.00 80.75 88 ASP A C 1
ATOM 684 O O . ASP A 1 88 ? -1.144 14.378 -4.451 1.00 80.75 88 ASP A O 1
ATOM 688 N N . GLU A 1 89 ? -1.476 16.541 -3.978 1.00 78.25 89 GLU A N 1
ATOM 689 C CA . GLU A 1 89 ? -1.645 16.350 -2.534 1.00 78.25 89 GLU A CA 1
ATOM 690 C C . GLU A 1 89 ? -2.971 15.663 -2.191 1.00 78.25 89 GLU A C 1
ATOM 692 O O . GLU A 1 89 ? -3.137 15.123 -1.097 1.00 78.25 89 GLU A O 1
ATOM 697 N N . THR A 1 90 ? -3.915 15.654 -3.131 1.00 73.56 90 THR A N 1
ATOM 698 C CA . THR A 1 90 ? -5.228 15.031 -2.988 1.00 73.56 90 THR A CA 1
ATOM 699 C C . THR A 1 90 ? -5.291 13.605 -3.538 1.00 73.56 90 THR A C 1
ATOM 701 O O . THR A 1 90 ? -6.284 12.923 -3.281 1.00 73.56 90 THR A O 1
ATOM 704 N N . ALA A 1 91 ? -4.224 13.102 -4.174 1.00 74.06 91 ALA A N 1
ATOM 705 C CA . ALA A 1 91 ? -4.158 11.755 -4.755 1.00 74.06 91 ALA A CA 1
ATOM 706 C C . ALA A 1 91 ? -4.516 10.642 -3.754 1.00 74.06 91 ALA A C 1
ATOM 708 O O . ALA A 1 91 ? -5.204 9.679 -4.091 1.00 74.06 91 ALA A O 1
ATOM 709 N N . CYS A 1 92 ? -4.111 10.789 -2.488 1.00 70.12 92 CYS A N 1
ATOM 710 C CA . CYS A 1 92 ? -4.483 9.856 -1.419 1.00 70.12 92 CYS A CA 1
ATOM 711 C C . CYS A 1 92 ? -6.006 9.802 -1.213 1.00 70.12 92 CYS A C 1
ATOM 713 O O . CYS A 1 92 ? -6.601 8.730 -1.196 1.00 70.12 92 CYS A O 1
ATOM 715 N N . ARG A 1 93 ? -6.670 10.962 -1.149 1.00 67.56 93 ARG A N 1
ATOM 716 C CA . ARG A 1 93 ? -8.131 11.033 -1.002 1.00 67.56 93 ARG A CA 1
ATOM 717 C C . ARG A 1 93 ? -8.852 10.476 -2.230 1.00 67.56 93 ARG A C 1
ATOM 719 O O . ARG A 1 93 ? -9.845 9.775 -2.079 1.00 67.56 93 ARG A O 1
ATOM 726 N N . GLN A 1 94 ? -8.367 10.797 -3.427 1.00 72.19 94 GLN A N 1
ATOM 727 C CA . GLN A 1 94 ? -8.971 10.341 -4.681 1.00 72.19 94 GLN A CA 1
ATOM 728 C C . GLN A 1 94 ? -8.857 8.818 -4.845 1.00 72.19 94 GLN A C 1
ATOM 730 O O . GLN A 1 94 ? -9.847 8.162 -5.159 1.00 72.19 94 GLN A O 1
ATOM 735 N N . SER A 1 95 ? -7.682 8.250 -4.557 1.00 71.75 95 SER A N 1
ATOM 736 C CA . SER A 1 95 ? -7.463 6.798 -4.597 1.00 71.75 95 SER A CA 1
ATOM 737 C C . SER A 1 95 ? -8.246 6.045 -3.519 1.00 71.75 95 SER A C 1
ATOM 739 O O . SER A 1 95 ? -8.707 4.941 -3.774 1.00 71.75 95 SER A O 1
ATOM 741 N N . LEU A 1 96 ? -8.470 6.635 -2.340 1.00 63.69 96 LEU A N 1
ATOM 742 C CA . LEU A 1 96 ? -9.378 6.068 -1.335 1.00 63.69 96 LEU A CA 1
ATOM 743 C C . LEU A 1 96 ? -10.838 6.080 -1.808 1.00 63.69 96 LEU A C 1
ATOM 745 O O . LEU A 1 96 ? -11.550 5.096 -1.632 1.00 63.69 96 LEU A O 1
ATOM 749 N N . ALA A 1 97 ? -11.279 7.174 -2.435 1.00 68.31 97 ALA A N 1
ATOM 750 C CA . ALA A 1 97 ? -12.640 7.310 -2.952 1.00 68.31 97 ALA A CA 1
ATOM 751 C C . ALA A 1 97 ? -12.943 6.381 -4.143 1.00 68.31 97 ALA A C 1
ATOM 753 O O . ALA A 1 97 ? -14.112 6.165 -4.455 1.00 68.31 97 ALA A O 1
ATOM 754 N N . SER A 1 98 ? -11.917 5.834 -4.806 1.00 78.00 98 SER A N 1
ATOM 755 C CA . SER A 1 98 ? -12.082 4.879 -5.908 1.00 78.00 98 SER A CA 1
ATOM 756 C C . SER A 1 98 ? -12.268 3.427 -5.444 1.00 78.00 98 SER A C 1
ATOM 758 O O . SER A 1 98 ? -12.506 2.549 -6.277 1.00 78.00 98 SER A O 1
ATOM 760 N N . LEU A 1 99 ? -12.169 3.156 -4.137 1.00 69.44 99 LEU A N 1
ATOM 761 C CA . LEU A 1 99 ? -12.324 1.815 -3.580 1.00 69.44 99 LEU A CA 1
ATOM 762 C C . LEU A 1 99 ? -13.793 1.462 -3.327 1.00 69.44 99 LEU A C 1
ATOM 764 O O . LEU A 1 99 ? -14.571 2.255 -2.803 1.00 69.44 99 LEU A O 1
ATOM 768 N N . GLU A 1 100 ? -14.148 0.217 -3.636 1.00 70.69 100 GLU A N 1
ATOM 769 C CA . GLU A 1 100 ? -15.442 -0.368 -3.297 1.00 70.69 100 GLU A CA 1
ATOM 770 C C . GLU A 1 100 ? -15.399 -1.060 -1.919 1.00 70.69 100 GLU A C 1
ATOM 772 O O . GLU A 1 100 ? -14.331 -1.500 -1.471 1.00 70.69 100 GLU A O 1
ATOM 777 N N . PRO A 1 101 ? -16.553 -1.222 -1.241 1.00 65.81 101 PRO A N 1
ATOM 778 C CA . PRO A 1 101 ? -16.639 -2.026 -0.027 1.00 65.81 101 PRO A CA 1
ATOM 779 C C . PRO A 1 101 ? -16.066 -3.439 -0.222 1.00 65.81 101 PRO A C 1
ATOM 781 O O . PRO A 1 101 ? -16.438 -4.152 -1.152 1.00 65.81 101 PRO A O 1
ATOM 784 N N . GLY A 1 102 ? -15.174 -3.858 0.680 1.00 59.44 102 GLY A N 1
ATOM 785 C CA . GLY A 1 102 ? -14.469 -5.145 0.596 1.00 59.44 102 GLY A CA 1
ATOM 786 C C . GLY A 1 102 ? -13.066 -5.074 -0.023 1.00 59.44 102 GLY A C 1
ATOM 787 O O . GLY A 1 102 ? -12.376 -6.095 -0.059 1.00 59.44 102 GLY A O 1
ATOM 788 N N . ASN A 1 103 ? -12.624 -3.895 -0.469 1.00 71.56 103 ASN A N 1
ATOM 789 C CA . ASN A 1 103 ? -11.220 -3.611 -0.773 1.00 71.56 103 ASN A CA 1
ATOM 790 C C . ASN A 1 103 ? -10.422 -3.326 0.508 1.00 71.56 103 ASN A C 1
ATOM 792 O O . ASN A 1 103 ? -10.999 -2.992 1.542 1.00 71.56 103 ASN A O 1
ATOM 796 N N . ALA A 1 104 ? -9.095 -3.458 0.448 1.00 64.44 104 ALA A N 1
ATOM 797 C CA . ALA A 1 104 ? -8.230 -3.235 1.606 1.00 64.44 104 ALA A CA 1
ATOM 798 C C . ALA A 1 104 ? -7.181 -2.147 1.350 1.00 64.44 104 ALA A C 1
ATOM 800 O O . ALA A 1 104 ? -6.771 -1.901 0.213 1.00 64.44 104 ALA A O 1
ATOM 801 N N . VAL A 1 105 ? -6.729 -1.517 2.434 1.00 66.50 105 VAL A N 1
ATOM 802 C CA . VAL A 1 105 ? -5.725 -0.450 2.418 1.00 66.50 105 VAL A CA 1
ATOM 803 C C . VAL A 1 105 ? -4.530 -0.867 3.270 1.00 66.50 105 VAL A C 1
ATOM 805 O O . VAL A 1 105 ? -4.694 -1.343 4.391 1.00 66.50 105 VAL A O 1
ATOM 808 N N . ILE A 1 106 ? -3.322 -0.676 2.745 1.00 73.31 106 ILE A N 1
ATOM 809 C CA . ILE A 1 106 ? -2.054 -0.902 3.441 1.00 73.31 106 ILE A CA 1
ATOM 810 C C . ILE A 1 106 ? -1.340 0.441 3.566 1.00 73.31 106 ILE A C 1
ATOM 812 O O . ILE A 1 106 ? -1.060 1.088 2.561 1.00 73.31 106 ILE A O 1
ATOM 816 N N . VAL A 1 107 ? -1.018 0.857 4.790 1.00 73.62 107 VAL A N 1
ATOM 817 C CA . VAL A 1 107 ? -0.350 2.138 5.064 1.00 73.62 107 VAL A CA 1
ATOM 818 C C . VAL A 1 107 ? 1.110 1.895 5.436 1.00 73.62 107 VAL A C 1
ATOM 820 O O . VAL A 1 107 ? 1.399 1.178 6.391 1.00 73.62 107 VAL A O 1
ATOM 823 N N . VAL A 1 108 ? 2.030 2.489 4.674 1.00 73.00 108 VAL A N 1
ATOM 824 C CA . VAL A 1 108 ? 3.484 2.379 4.854 1.00 73.00 108 VAL A CA 1
ATOM 825 C C . VAL A 1 108 ? 4.107 3.772 4.715 1.00 73.00 108 VAL A C 1
ATOM 827 O O . VAL A 1 108 ? 4.566 4.172 3.641 1.00 73.00 108 VAL A O 1
ATOM 830 N N . THR A 1 109 ? 4.086 4.546 5.801 1.00 58.84 109 THR A N 1
ATOM 831 C CA . THR A 1 109 ? 4.601 5.925 5.836 1.00 58.84 109 THR A CA 1
ATOM 832 C C . THR A 1 109 ? 6.037 5.998 6.384 1.00 58.84 109 THR A C 1
ATOM 834 O O . THR A 1 109 ? 6.477 5.072 7.066 1.00 58.84 109 THR A O 1
ATOM 837 N N . PRO A 1 110 ? 6.810 7.057 6.062 1.00 54.16 110 PRO A N 1
ATOM 838 C CA . PRO A 1 110 ? 8.179 7.223 6.550 1.00 54.16 110 PRO A CA 1
ATOM 839 C C . PRO A 1 110 ? 8.258 7.729 8.002 1.00 54.16 110 PRO A C 1
ATOM 841 O O . PRO A 1 110 ? 7.295 8.277 8.548 1.00 54.16 110 PRO A O 1
ATOM 844 N N . ASP A 1 111 ? 9.437 7.560 8.612 1.00 54.38 111 ASP A N 1
ATOM 845 C CA . ASP A 1 111 ? 9.683 7.790 10.041 1.00 54.38 111 ASP A CA 1
ATOM 846 C C . ASP A 1 111 ? 9.367 9.219 10.525 1.00 54.38 111 ASP A C 1
ATOM 848 O O . ASP A 1 111 ? 8.961 9.413 11.670 1.00 54.38 111 ASP A O 1
ATOM 852 N N . ASP A 1 112 ? 9.486 10.218 9.654 1.00 45.59 112 ASP A N 1
ATOM 853 C CA . ASP A 1 112 ? 9.215 11.635 9.925 1.00 45.59 112 ASP A CA 1
ATOM 854 C C . ASP A 1 112 ? 7.730 11.951 10.176 1.00 45.59 112 ASP A C 1
ATOM 856 O O . ASP A 1 112 ? 7.401 13.007 10.716 1.00 45.59 112 ASP A O 1
ATOM 860 N N . THR A 1 113 ? 6.833 11.015 9.858 1.00 54.59 113 THR A N 1
ATOM 861 C CA . THR A 1 113 ? 5.389 11.126 10.124 1.00 54.59 113 THR A CA 1
ATOM 862 C C . THR A 1 113 ? 4.961 10.551 11.481 1.00 54.59 113 THR A C 1
ATOM 864 O O . THR A 1 113 ? 3.802 10.706 11.866 1.00 54.59 113 THR A O 1
ATOM 867 N N . HIS A 1 114 ? 5.876 9.946 12.259 1.00 55.22 114 HIS A N 1
ATOM 868 C CA . HIS A 1 114 ? 5.540 9.336 13.558 1.00 55.22 114 HIS A CA 1
ATOM 869 C C . HIS A 1 114 ? 4.916 10.328 14.535 1.00 55.22 114 HIS A C 1
ATOM 871 O O . HIS A 1 114 ? 3.951 9.995 15.216 1.00 55.22 114 HIS A O 1
ATOM 877 N N . PHE A 1 115 ? 5.461 11.543 14.620 1.00 47.84 115 PHE A N 1
ATOM 878 C CA . PHE A 1 115 ? 4.989 12.528 15.590 1.00 47.84 115 PHE A CA 1
ATOM 879 C C . PHE A 1 115 ? 3.557 12.984 15.291 1.00 47.84 115 PHE A C 1
ATOM 881 O O . PHE A 1 115 ? 2.737 13.049 16.202 1.00 47.84 115 PHE A O 1
ATOM 888 N N . SER A 1 116 ? 3.237 13.253 14.022 1.00 54.31 116 SER A N 1
ATOM 889 C CA . SER A 1 116 ? 1.889 13.667 13.621 1.00 54.31 116 SER A CA 1
ATOM 890 C C . SER A 1 116 ? 0.874 12.537 13.784 1.00 54.31 116 SER A C 1
ATOM 892 O O . SER A 1 116 ? -0.192 12.771 14.338 1.00 54.31 116 SER A O 1
ATOM 894 N N . VAL A 1 117 ? 1.231 11.306 13.401 1.00 56.97 117 VAL A N 1
ATOM 895 C CA . VAL A 1 117 ? 0.361 10.131 13.589 1.00 56.97 117 VAL A CA 1
ATOM 896 C C . VAL A 1 117 ? 0.127 9.850 15.078 1.00 56.97 117 VAL A C 1
ATOM 898 O O . VAL A 1 117 ? -0.989 9.539 15.486 1.00 56.97 117 VAL A O 1
ATOM 901 N N . ALA A 1 118 ? 1.155 10.005 15.920 1.00 51.00 118 ALA A N 1
ATOM 902 C CA . ALA A 1 118 ? 1.019 9.856 17.366 1.00 51.00 118 ALA A CA 1
ATOM 903 C C . ALA A 1 118 ? 0.119 10.939 17.979 1.00 51.00 118 ALA A C 1
ATOM 905 O O . ALA A 1 118 ? -0.684 10.638 18.862 1.00 51.00 118 ALA A O 1
ATOM 906 N N . LEU A 1 119 ? 0.232 12.185 17.514 1.00 61.00 119 LEU A N 1
ATOM 907 C CA . LEU A 1 119 ? -0.602 13.285 17.991 1.00 61.00 119 LEU A CA 1
ATOM 908 C C . LEU A 1 119 ? -2.076 13.078 17.614 1.00 61.00 119 LEU A C 1
ATOM 910 O O . LEU A 1 119 ? -2.940 13.191 18.481 1.00 61.00 119 LEU A O 1
ATOM 914 N N . GLU A 1 120 ? -2.359 12.682 16.371 1.00 67.62 120 GLU A N 1
ATOM 915 C CA . GLU A 1 120 ? -3.725 12.361 15.935 1.00 67.62 120 GLU A CA 1
ATOM 916 C C . GLU A 1 120 ? -4.315 11.176 16.717 1.00 67.62 120 GLU A C 1
ATOM 918 O O . GLU A 1 120 ? -5.478 11.217 17.121 1.00 67.62 120 GLU A O 1
ATOM 923 N N . ALA A 1 121 ? -3.511 10.149 17.019 1.00 53.72 121 ALA A N 1
ATOM 924 C CA . ALA A 1 121 ? -3.943 9.028 17.853 1.00 53.72 121 ALA A CA 1
ATOM 925 C C . ALA A 1 121 ? -4.281 9.453 19.297 1.00 53.72 121 ALA A C 1
ATOM 927 O O . ALA A 1 121 ? -5.249 8.956 19.879 1.00 53.72 121 ALA A O 1
ATOM 928 N N . ILE A 1 122 ? -3.519 10.389 19.876 1.00 57.78 122 ILE A N 1
ATOM 929 C CA . ILE A 1 122 ? -3.795 10.958 21.206 1.00 57.78 122 ILE A CA 1
ATOM 930 C C . ILE A 1 122 ? -5.102 11.760 21.193 1.00 57.78 122 ILE A C 1
ATOM 932 O O . ILE A 1 122 ? -5.929 11.601 22.096 1.00 57.78 122 ILE A O 1
ATOM 936 N N . ASP A 1 123 ? -5.314 12.592 20.173 1.00 68.75 123 ASP A N 1
ATOM 937 C CA . ASP A 1 123 ? -6.530 13.397 20.044 1.00 68.75 123 ASP A CA 1
ATOM 938 C C . ASP A 1 123 ? -7.778 12.521 19.860 1.00 68.75 123 ASP A C 1
ATOM 940 O O . ASP A 1 123 ? -8.814 12.776 20.488 1.00 68.75 123 ASP A O 1
ATOM 944 N N . ALA A 1 124 ? -7.665 11.439 19.086 1.00 63.22 124 ALA A N 1
ATOM 945 C CA . ALA A 1 124 ? -8.719 10.441 18.936 1.00 63.22 124 ALA A CA 1
ATOM 946 C C . ALA A 1 124 ? -9.029 9.718 20.255 1.00 63.22 124 ALA A C 1
ATOM 948 O O . ALA A 1 124 ? -10.187 9.658 20.673 1.00 63.22 124 ALA A O 1
ATOM 949 N N . ALA A 1 125 ? -8.006 9.245 20.977 1.00 50.16 125 ALA A N 1
ATOM 950 C CA . ALA A 1 125 ? -8.186 8.606 22.283 1.00 50.16 125 ALA A CA 1
ATOM 951 C C . ALA A 1 125 ? -8.876 9.539 23.293 1.00 50.16 125 ALA A C 1
ATOM 953 O O . ALA A 1 125 ? -9.737 9.110 24.072 1.00 50.16 125 ALA A O 1
ATOM 954 N N . ARG A 1 126 ? -8.545 10.835 23.254 1.00 58.69 126 ARG A N 1
ATOM 955 C CA . ARG A 1 126 ? -9.195 11.853 24.083 1.00 58.69 126 ARG A CA 1
ATOM 956 C C . ARG A 1 126 ? -10.659 12.052 23.692 1.00 58.69 126 ARG A C 1
ATOM 958 O O . ARG A 1 126 ? -11.515 12.096 24.571 1.00 58.69 126 ARG A O 1
ATOM 965 N N . ALA A 1 127 ? -10.964 12.139 22.397 1.00 68.19 127 ALA A N 1
ATOM 966 C CA . ALA A 1 127 ? -12.337 12.257 21.910 1.00 68.19 127 ALA A CA 1
ATOM 967 C C . ALA A 1 127 ? -13.211 11.064 22.331 1.00 68.19 127 ALA A C 1
ATOM 969 O O . ALA A 1 127 ? -14.347 11.273 22.753 1.00 68.19 127 ALA A O 1
ATOM 970 N N . ILE A 1 128 ? -12.663 9.846 22.299 1.00 67.06 128 ILE A N 1
ATOM 971 C CA . ILE A 1 128 ? -13.357 8.632 22.753 1.00 67.06 128 ILE A CA 1
ATOM 972 C C . ILE A 1 128 ? -13.581 8.653 24.267 1.00 67.06 128 ILE A C 1
ATOM 974 O O . ILE A 1 128 ? -14.694 8.422 24.734 1.00 67.06 128 ILE A O 1
ATOM 978 N N . THR A 1 129 ? -12.546 8.983 25.045 1.00 70.06 129 THR A N 1
ATOM 979 C CA . THR A 1 129 ? -12.635 9.049 26.517 1.00 70.06 129 THR A CA 1
ATOM 980 C C . THR A 1 129 ? -13.664 10.085 26.980 1.00 70.06 129 THR A C 1
ATOM 982 O O . THR A 1 129 ? -14.360 9.880 27.971 1.00 70.06 129 THR A O 1
ATOM 985 N N . GLU A 1 130 ? -13.791 11.190 26.245 1.00 89.25 130 GLU A N 1
ATOM 986 C CA . GLU A 1 130 ? -14.780 12.239 26.503 1.00 89.25 130 GLU A CA 1
ATOM 987 C C . GLU A 1 130 ? -16.181 11.913 25.941 1.00 89.25 130 GLU A C 1
ATOM 989 O O . GLU A 1 130 ? -17.093 12.728 26.070 1.00 89.25 130 GLU A O 1
ATOM 994 N N . GLY A 1 131 ? -16.373 10.747 25.310 1.00 87.94 131 GLY A N 1
ATOM 995 C CA . GLY A 1 131 ? -17.651 10.328 24.722 1.00 87.94 131 GLY A CA 1
ATOM 996 C C . GLY A 1 131 ? -18.072 11.135 23.489 1.00 87.94 131 GLY A C 1
ATOM 997 O O . GLY A 1 131 ? -19.247 11.139 23.129 1.00 87.94 131 GLY A O 1
ATOM 998 N N . ARG A 1 132 ? -17.132 11.849 22.857 1.00 88.94 132 ARG A N 1
ATOM 999 C CA . ARG A 1 132 ? -17.358 12.668 21.653 1.00 88.94 132 ARG A CA 1
ATOM 1000 C C . ARG A 1 132 ? -17.148 11.898 20.348 1.00 88.94 132 ARG A C 1
ATOM 1002 O O . ARG A 1 132 ? -17.475 12.438 19.296 1.00 88.94 132 ARG A O 1
ATOM 1009 N N . ALA A 1 133 ? -16.575 10.700 20.418 1.00 85.12 133 ALA A N 1
ATOM 1010 C CA . ALA A 1 133 ? -16.344 9.805 19.292 1.00 85.12 133 ALA A CA 1
ATOM 1011 C C . ALA A 1 133 ? -16.309 8.342 19.766 1.00 85.12 133 ALA A C 1
ATOM 1013 O O . ALA A 1 133 ? -16.189 8.057 20.959 1.00 85.12 133 ALA A O 1
ATOM 1014 N N . THR A 1 134 ? -16.391 7.423 18.821 1.00 81.25 134 THR A N 1
ATOM 1015 C CA . THR A 1 134 ? -16.280 5.973 18.974 1.00 81.25 134 THR A CA 1
ATOM 1016 C C . THR A 1 134 ? -15.025 5.470 18.263 1.00 81.25 134 THR A C 1
ATOM 1018 O O . THR A 1 134 ? -14.361 6.223 17.555 1.00 81.25 134 THR A O 1
ATOM 1021 N N . LEU A 1 135 ? -14.664 4.201 18.468 1.00 65.94 135 LEU A N 1
ATOM 1022 C CA . LEU A 1 135 ? -13.548 3.596 17.734 1.00 65.94 135 LEU A CA 1
ATOM 1023 C C . LEU A 1 135 ? -13.841 3.538 16.228 1.00 65.94 135 LEU A C 1
ATOM 1025 O O . LEU A 1 135 ? -12.935 3.790 15.437 1.00 65.94 135 LEU A O 1
ATOM 1029 N N . GLU A 1 136 ? -15.095 3.263 15.846 1.00 74.94 136 GLU A N 1
ATOM 1030 C CA . GLU A 1 136 ? -15.502 3.188 14.440 1.00 74.94 136 GLU A CA 1
ATOM 1031 C C . GLU A 1 136 ? -15.371 4.535 13.712 1.00 74.94 136 GLU A C 1
ATOM 1033 O O . GLU A 1 136 ? -15.097 4.556 12.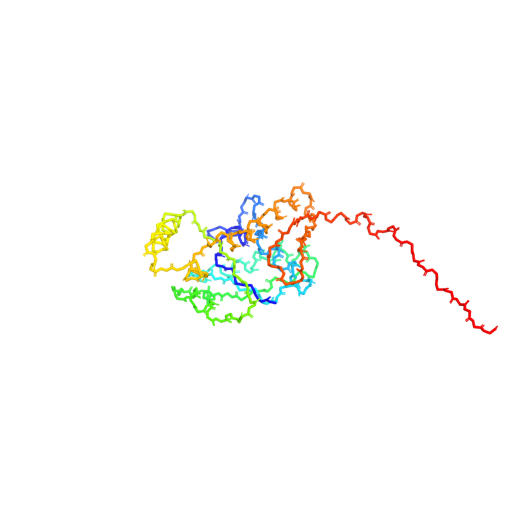515 1.00 74.94 136 GLU A O 1
ATOM 1038 N N . ASP A 1 137 ? -15.487 5.665 14.420 1.00 75.00 137 ASP A N 1
ATOM 1039 C CA . ASP A 1 137 ? -15.347 7.004 13.823 1.00 75.00 137 ASP A CA 1
ATOM 1040 C C . ASP A 1 137 ? -13.937 7.280 13.270 1.00 75.00 137 ASP A C 1
ATOM 1042 O O . ASP A 1 137 ? -13.752 8.200 12.470 1.00 75.00 137 ASP A O 1
ATOM 1046 N N . PHE A 1 138 ? -12.939 6.492 13.684 1.00 69.56 138 PHE A N 1
ATOM 1047 C CA . PHE A 1 138 ? -11.553 6.621 13.234 1.00 69.56 138 PHE A CA 1
ATOM 1048 C C . PHE A 1 138 ? -11.103 5.492 12.303 1.00 69.56 138 PHE A C 1
ATOM 1050 O O . PHE A 1 138 ? -9.980 5.551 11.787 1.00 69.56 138 PHE A O 1
ATOM 1057 N N . ASP A 1 139 ? -11.951 4.496 12.034 1.00 61.56 139 ASP A N 1
ATOM 1058 C CA . ASP A 1 139 ? -11.619 3.439 11.082 1.00 61.56 139 ASP A CA 1
ATOM 1059 C C . ASP A 1 139 ? -11.367 4.043 9.689 1.00 61.56 139 ASP A C 1
ATOM 1061 O O . ASP A 1 139 ? -12.152 4.823 9.151 1.00 61.56 139 ASP A O 1
ATOM 1065 N N . GLY A 1 140 ? -10.203 3.727 9.115 1.00 56.22 140 GLY A N 1
ATOM 1066 C CA . GLY A 1 140 ? -9.757 4.251 7.819 1.00 56.22 140 GLY A CA 1
ATOM 1067 C C . GLY A 1 140 ? -9.057 5.617 7.854 1.00 56.22 140 GLY A C 1
ATOM 1068 O O . GLY A 1 140 ? -8.466 5.999 6.845 1.00 56.22 140 GLY A O 1
ATOM 1069 N N . SER A 1 141 ? -9.060 6.327 8.989 1.00 60.66 141 SER A N 1
ATOM 1070 C CA . SER A 1 141 ? -8.281 7.569 9.183 1.00 60.66 141 SER A CA 1
ATOM 1071 C C . SER A 1 141 ? -7.084 7.376 10.111 1.00 60.66 141 SER A C 1
ATOM 1073 O O . SER A 1 141 ? -6.025 7.949 9.867 1.00 60.66 141 SER A O 1
ATOM 1075 N N . LEU A 1 142 ? -7.219 6.509 11.118 1.00 59.25 142 LEU A N 1
ATOM 1076 C CA . LEU A 1 142 ? -6.133 6.094 11.995 1.00 59.25 142 LEU A CA 1
ATOM 1077 C C . LEU A 1 142 ? -5.879 4.589 11.875 1.00 59.25 142 LEU A C 1
ATOM 1079 O O . LEU A 1 142 ? -6.815 3.814 11.657 1.00 59.25 142 LEU A O 1
ATOM 1083 N N . PRO A 1 143 ? -4.625 4.137 12.054 1.00 58.34 143 PRO A N 1
ATOM 1084 C CA . PRO A 1 143 ? -4.335 2.722 12.213 1.00 58.34 143 PRO A CA 1
ATOM 1085 C C . PRO A 1 143 ? -4.922 2.242 13.549 1.00 58.34 143 PRO A C 1
ATOM 1087 O O . PRO A 1 143 ? -4.295 2.356 14.603 1.00 58.34 143 PRO A O 1
ATOM 1090 N N . THR A 1 144 ? -6.151 1.725 13.521 1.00 59.19 144 THR A N 1
ATOM 1091 C CA . THR A 1 144 ? -6.780 1.115 14.698 1.00 59.19 144 THR A CA 1
ATOM 1092 C C . THR A 1 144 ? -6.080 -0.201 15.038 1.00 59.19 144 THR A C 1
ATOM 1094 O O . THR A 1 144 ? -5.518 -0.860 14.164 1.00 59.19 144 THR A O 1
ATOM 1097 N N . ALA A 1 145 ? -6.098 -0.624 16.308 1.00 50.81 145 ALA A N 1
ATOM 1098 C CA . ALA A 1 145 ? -5.449 -1.875 16.725 1.00 50.81 145 ALA A CA 1
ATOM 1099 C C . ALA A 1 145 ? -5.974 -3.100 15.948 1.00 50.81 145 ALA A C 1
ATOM 1101 O O . ALA A 1 145 ? -5.218 -4.030 15.669 1.00 50.81 145 ALA A O 1
ATOM 1102 N N . ALA A 1 146 ? -7.251 -3.073 15.550 1.00 55.56 146 ALA A N 1
ATOM 1103 C CA . ALA A 1 146 ? -7.866 -4.091 14.706 1.00 55.56 146 ALA A CA 1
ATOM 1104 C C . ALA A 1 146 ? -7.286 -4.098 13.277 1.00 55.56 146 ALA A C 1
ATOM 1106 O O . ALA A 1 146 ? -6.914 -5.160 12.780 1.00 55.56 146 ALA A O 1
ATOM 1107 N N . GLY A 1 147 ? -7.131 -2.929 12.642 1.00 57.28 147 GLY A N 1
ATOM 1108 C CA . GLY A 1 147 ? -6.474 -2.818 11.332 1.00 57.28 147 GLY A CA 1
ATOM 1109 C C . GLY A 1 147 ? -4.972 -3.131 11.387 1.00 57.28 147 GLY A C 1
ATOM 1110 O O . GLY A 1 147 ? -4.429 -3.814 10.516 1.00 57.28 147 GLY A O 1
ATOM 1111 N N . ALA A 1 148 ? -4.301 -2.707 12.460 1.00 57.09 148 ALA A N 1
ATOM 1112 C CA . ALA A 1 148 ? -2.887 -2.975 12.695 1.00 57.09 148 ALA A CA 1
ATOM 1113 C C . ALA A 1 148 ? -2.609 -4.472 12.875 1.00 57.09 148 ALA A C 1
ATOM 1115 O O . ALA A 1 148 ? -1.600 -4.950 12.375 1.00 57.09 148 ALA A O 1
ATOM 1116 N N . LEU A 1 149 ? -3.510 -5.236 13.502 1.00 58.47 149 LEU A N 1
ATOM 1117 C CA . LEU A 1 149 ? -3.374 -6.688 13.679 1.00 58.47 149 LEU A CA 1
ATOM 1118 C C . LEU A 1 149 ? -3.196 -7.434 12.351 1.00 58.47 149 LEU A C 1
ATOM 1120 O O . LEU A 1 149 ? -2.333 -8.306 12.239 1.00 58.47 149 LEU A O 1
ATOM 1124 N N . GLN A 1 150 ? -3.970 -7.069 11.329 1.00 63.50 150 GLN A N 1
ATOM 1125 C CA . GLN A 1 150 ? -3.828 -7.653 9.995 1.00 63.50 150 GLN A CA 1
ATOM 1126 C C . GLN A 1 150 ? -2.518 -7.231 9.329 1.00 63.50 150 GLN A C 1
ATOM 1128 O O . GLN A 1 150 ? -1.814 -8.073 8.771 1.00 63.50 150 GLN A O 1
ATOM 1133 N N . GLY A 1 151 ? -2.168 -5.945 9.424 1.00 64.25 151 GLY A N 1
ATOM 1134 C CA . GLY A 1 151 ? -0.898 -5.427 8.921 1.00 64.25 151 GLY A CA 1
ATOM 1135 C C . GLY A 1 151 ? 0.295 -6.137 9.563 1.00 64.25 151 GLY A C 1
ATOM 1136 O O . GLY A 1 151 ? 1.158 -6.657 8.864 1.00 64.25 151 GLY A O 1
ATOM 1137 N N . THR A 1 152 ? 0.306 -6.261 10.889 1.00 61.72 152 THR A N 1
ATOM 1138 C CA . THR A 1 152 ? 1.322 -6.995 11.650 1.00 61.72 152 THR A CA 1
ATOM 1139 C C . THR A 1 152 ? 1.370 -8.463 11.249 1.00 61.72 152 THR A C 1
ATOM 1141 O O . THR A 1 152 ? 2.462 -8.998 11.093 1.00 61.72 152 THR A O 1
ATOM 1144 N N . ALA A 1 153 ? 0.226 -9.110 11.015 1.00 64.62 153 ALA A N 1
ATOM 1145 C CA . ALA A 1 153 ? 0.209 -10.486 10.537 1.00 64.62 153 ALA A CA 1
ATOM 1146 C C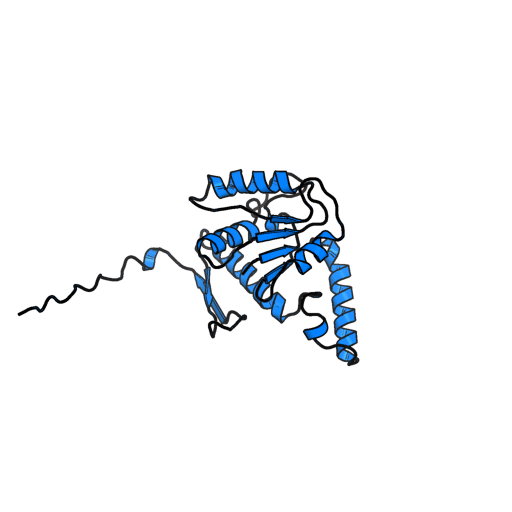 . ALA A 1 153 ? 0.881 -10.621 9.157 1.00 64.62 153 ALA A C 1
ATOM 1148 O O . ALA A 1 153 ? 1.682 -11.531 8.945 1.00 64.62 153 ALA A O 1
ATOM 1149 N N . ILE A 1 154 ? 0.623 -9.686 8.238 1.00 68.88 154 ILE A N 1
ATOM 1150 C CA . ILE A 1 154 ? 1.278 -9.628 6.922 1.00 68.88 154 ILE A CA 1
ATOM 1151 C C . ILE A 1 154 ? 2.790 -9.425 7.064 1.00 68.88 154 ILE A C 1
ATOM 1153 O O . ILE A 1 154 ? 3.566 -10.130 6.417 1.00 68.88 154 ILE A O 1
ATOM 1157 N N . LEU A 1 155 ? 3.215 -8.500 7.925 1.00 70.56 155 LEU A N 1
ATOM 1158 C CA . LEU A 1 155 ? 4.632 -8.211 8.159 1.00 70.56 155 LEU A CA 1
ATOM 1159 C C . LEU A 1 155 ? 5.367 -9.402 8.791 1.00 70.56 155 LEU A C 1
ATOM 1161 O O . LEU A 1 155 ? 6.464 -9.752 8.356 1.00 70.56 155 LEU A O 1
ATOM 1165 N N . GLU A 1 156 ? 4.745 -10.061 9.767 1.00 71.00 156 GLU A N 1
ATOM 1166 C CA . GLU A 1 156 ? 5.269 -11.263 10.420 1.00 71.00 156 GLU A CA 1
ATOM 1167 C C . GLU A 1 156 ? 5.388 -12.427 9.427 1.00 71.00 156 GLU A C 1
ATOM 1169 O O . GLU A 1 156 ? 6.412 -13.108 9.384 1.00 71.00 156 GLU A O 1
ATOM 1174 N N . ALA A 1 157 ? 4.389 -12.624 8.563 1.00 68.19 157 ALA A N 1
ATOM 1175 C CA . ALA A 1 157 ? 4.465 -13.617 7.496 1.00 68.19 157 ALA A CA 1
ATOM 1176 C C . ALA A 1 157 ? 5.583 -13.304 6.490 1.00 68.19 157 ALA A C 1
ATOM 1178 O O . ALA A 1 157 ? 6.301 -14.211 6.069 1.00 68.19 157 ALA A O 1
ATOM 1179 N N . GLY A 1 158 ? 5.766 -12.027 6.141 1.00 65.31 158 GLY A N 1
ATOM 1180 C CA . GLY A 1 158 ? 6.867 -11.570 5.294 1.00 65.31 158 GLY A CA 1
ATOM 1181 C C . GLY A 1 158 ? 8.231 -11.908 5.899 1.00 65.31 158 GLY A C 1
ATOM 1182 O O . GLY A 1 158 ? 9.070 -12.507 5.226 1.00 65.31 158 GLY A O 1
ATOM 1183 N N . ARG A 1 159 ? 8.438 -11.605 7.188 1.00 67.88 159 ARG A N 1
ATOM 1184 C CA . ARG A 1 159 ? 9.682 -11.944 7.899 1.00 67.88 159 ARG A CA 1
ATOM 1185 C C . ARG A 1 159 ? 9.903 -13.457 7.967 1.00 67.88 159 ARG A C 1
ATOM 1187 O O . ARG A 1 159 ? 10.970 -13.917 7.583 1.00 67.88 159 ARG A O 1
ATOM 1194 N N . ARG A 1 160 ? 8.886 -14.237 8.350 1.00 72.62 160 ARG A N 1
ATOM 1195 C CA . ARG A 1 160 ? 8.984 -15.707 8.416 1.00 72.62 160 ARG A CA 1
ATOM 1196 C C . ARG A 1 160 ? 9.286 -16.344 7.065 1.00 72.62 160 ARG A C 1
ATOM 1198 O O . ARG A 1 160 ? 10.040 -17.306 7.015 1.00 72.62 160 ARG A O 1
ATOM 1205 N N . SER A 1 161 ? 8.724 -15.813 5.983 1.00 75.94 161 SER A N 1
ATOM 1206 C CA . SER A 1 161 ? 9.050 -16.246 4.622 1.00 75.94 161 SER A CA 1
ATOM 1207 C C . SER A 1 161 ? 10.530 -16.010 4.312 1.00 75.94 161 SER A C 1
ATOM 1209 O O . SER A 1 161 ? 11.204 -16.918 3.834 1.00 75.94 161 SER A O 1
ATOM 1211 N N . LEU A 1 162 ? 11.054 -14.815 4.607 1.00 68.25 162 LEU A N 1
ATOM 1212 C CA . LEU A 1 162 ? 12.467 -14.482 4.375 1.00 68.25 162 LEU A CA 1
ATOM 1213 C C . LEU A 1 162 ? 13.412 -15.366 5.195 1.00 68.25 162 LEU A C 1
ATOM 1215 O O . LEU A 1 162 ? 14.406 -15.852 4.664 1.00 68.25 162 LEU A O 1
ATOM 1219 N N . ASP A 1 163 ? 13.064 -15.631 6.453 1.00 75.06 163 ASP A N 1
ATOM 1220 C CA . ASP A 1 163 ? 13.855 -16.480 7.349 1.00 75.06 163 ASP A CA 1
ATOM 1221 C C . ASP A 1 163 ? 13.835 -17.966 6.934 1.00 75.06 163 ASP A C 1
ATOM 1223 O O . ASP A 1 163 ? 14.621 -18.763 7.440 1.00 75.06 163 ASP A O 1
ATOM 1227 N N . ASN A 1 164 ? 12.938 -18.349 6.017 1.00 76.94 164 ASN A N 1
ATOM 1228 C CA . ASN A 1 164 ? 12.756 -19.716 5.531 1.00 76.94 164 ASN A CA 1
ATOM 1229 C C . ASN A 1 164 ? 12.850 -19.772 3.999 1.00 76.94 164 ASN A C 1
ATOM 1231 O O . ASN A 1 164 ? 11.963 -20.311 3.343 1.00 76.94 164 ASN A O 1
ATOM 1235 N N . ASP A 1 165 ? 13.898 -19.186 3.415 1.00 83.25 165 ASP A N 1
ATOM 1236 C CA . ASP A 1 165 ? 14.232 -19.294 1.983 1.00 83.25 165 ASP A CA 1
ATOM 1237 C C . ASP A 1 165 ? 13.107 -18.872 1.016 1.00 83.25 165 ASP A C 1
ATOM 1239 O O . ASP A 1 165 ? 12.944 -19.423 -0.076 1.00 83.25 165 ASP A O 1
ATOM 1243 N N . ASN A 1 166 ? 12.332 -17.855 1.396 1.00 73.31 166 ASN A N 1
ATOM 1244 C CA . ASN A 1 166 ? 11.177 -17.352 0.645 1.00 73.31 166 ASN A CA 1
ATOM 1245 C C . ASN A 1 166 ? 10.034 -18.376 0.500 1.00 73.31 166 ASN A C 1
ATOM 1247 O O . ASN A 1 166 ? 9.274 -18.341 -0.477 1.00 73.31 166 ASN A O 1
ATOM 1251 N N . LEU A 1 167 ? 9.903 -19.307 1.452 1.00 76.56 167 LEU A N 1
ATOM 1252 C CA . LEU A 1 167 ? 8.798 -20.260 1.467 1.00 76.56 167 LEU A CA 1
ATOM 1253 C C . LEU A 1 167 ? 7.452 -19.556 1.737 1.00 76.56 167 LEU A C 1
ATOM 1255 O O . LEU A 1 167 ? 7.360 -18.697 2.614 1.00 76.56 167 LEU A O 1
ATOM 1259 N N . PRO A 1 168 ? 6.368 -19.937 1.030 1.00 72.81 168 PRO A N 1
ATOM 1260 C CA . PRO A 1 168 ? 5.064 -19.313 1.223 1.00 72.81 168 PRO A CA 1
ATOM 1261 C C . PRO A 1 168 ? 4.518 -19.521 2.639 1.00 72.81 168 PRO A C 1
ATOM 1263 O O . PRO A 1 168 ? 4.511 -20.644 3.141 1.00 72.81 168 PRO A O 1
ATOM 1266 N N . VAL A 1 169 ? 3.956 -18.467 3.227 1.00 75.25 169 VAL A N 1
ATOM 1267 C CA . VAL A 1 169 ? 3.254 -18.521 4.517 1.00 75.25 169 VAL A CA 1
ATOM 1268 C C . VAL A 1 169 ? 1.741 -18.484 4.290 1.00 75.25 169 VAL A C 1
ATOM 1270 O O . VAL A 1 169 ? 1.240 -17.681 3.503 1.00 75.25 169 VAL A O 1
ATOM 1273 N N . THR A 1 170 ? 1.004 -19.366 4.965 1.00 84.56 170 THR A N 1
ATOM 1274 C CA . THR A 1 170 ? -0.465 -19.424 4.942 1.00 84.56 170 THR A CA 1
ATOM 1275 C C . THR A 1 170 ? -1.026 -18.862 6.233 1.00 84.56 170 THR A C 1
ATOM 1277 O O . THR A 1 170 ? -0.632 -19.303 7.307 1.00 84.56 170 THR A O 1
ATOM 1280 N N . PHE A 1 171 ? -1.980 -17.940 6.135 1.00 82.12 171 PHE A N 1
ATOM 1281 C CA . PHE A 1 171 ? -2.761 -17.479 7.280 1.00 82.12 171 PHE A CA 1
ATOM 1282 C C . PHE A 1 171 ? -3.909 -18.441 7.577 1.00 82.12 171 PHE A C 1
ATOM 1284 O O . PHE A 1 171 ? -4.654 -18.832 6.676 1.00 82.12 171 PHE A O 1
ATOM 1291 N N . LEU A 1 172 ? -4.066 -18.782 8.850 1.00 83.94 172 LEU A N 1
ATOM 1292 C CA . LEU A 1 172 ? -5.196 -19.545 9.360 1.00 83.94 172 LEU A CA 1
ATOM 1293 C C . LEU A 1 172 ? -6.244 -18.569 9.886 1.00 83.94 172 LEU A C 1
ATOM 1295 O O . LEU A 1 172 ? -5.905 -17.661 10.639 1.00 83.94 172 LEU A O 1
ATOM 1299 N N . TYR A 1 173 ? -7.507 -18.772 9.525 1.00 82.88 173 TYR A N 1
ATOM 1300 C CA . TYR A 1 173 ? -8.639 -17.970 9.991 1.00 82.88 173 TYR A CA 1
ATOM 1301 C C . TYR A 1 173 ? -9.677 -18.884 10.636 1.00 82.88 173 TYR A C 1
ATOM 1303 O O . TYR A 1 173 ? -9.861 -20.019 10.198 1.00 82.88 173 TYR A O 1
ATOM 1311 N N . GLU A 1 174 ? -10.377 -18.382 11.652 1.00 83.00 174 GLU A N 1
ATOM 1312 C CA . GLU A 1 174 ? -11.448 -19.129 12.328 1.00 83.00 174 GLU A CA 1
ATOM 1313 C C . GLU A 1 174 ? -12.626 -19.437 11.387 1.00 83.00 174 GLU A C 1
ATOM 1315 O O . GLU A 1 174 ? -13.265 -20.482 11.484 1.00 83.00 174 GLU A O 1
ATOM 1320 N N . SER A 1 175 ? -12.892 -18.547 10.428 1.00 83.12 175 SER A N 1
ATOM 1321 C CA . SER A 1 175 ? -13.911 -18.733 9.396 1.00 83.12 175 SER A CA 1
ATOM 1322 C C . SER A 1 175 ? -13.568 -17.948 8.127 1.00 83.12 175 SER A C 1
ATOM 1324 O O . SER A 1 175 ? -12.700 -17.080 8.137 1.00 83.12 175 SER A O 1
ATOM 1326 N N . GLN A 1 176 ? -14.290 -18.214 7.033 1.00 68.94 176 GLN A N 1
ATOM 1327 C CA . GLN A 1 176 ? -14.143 -17.490 5.756 1.00 68.94 176 GLN A CA 1
ATOM 1328 C C . GLN A 1 176 ? -14.529 -16.004 5.840 1.00 68.94 176 GLN A C 1
ATOM 1330 O O . GLN A 1 176 ? -14.163 -15.229 4.964 1.00 68.94 176 GLN A O 1
ATOM 1335 N N . GLN A 1 177 ? -15.295 -15.619 6.861 1.00 69.50 177 GLN A N 1
ATOM 1336 C CA . GLN A 1 177 ? -15.709 -14.236 7.106 1.00 69.50 177 GLN A CA 1
ATOM 1337 C C . GLN A 1 177 ? -14.786 -13.540 8.111 1.00 69.50 177 GLN A C 1
ATOM 1339 O O . GLN A 1 177 ? -14.877 -12.327 8.285 1.00 69.50 177 GLN A O 1
ATOM 1344 N N . SER A 1 178 ? -13.915 -14.299 8.788 1.00 71.81 178 SER A N 1
ATOM 1345 C CA . SER A 1 178 ? -12.997 -13.734 9.764 1.00 71.81 178 SER A CA 1
ATOM 1346 C C . SER A 1 178 ? -11.909 -12.944 9.058 1.00 71.81 178 SER A C 1
ATOM 1348 O O . SER A 1 178 ? -11.204 -13.442 8.181 1.00 71.81 178 SER A O 1
ATOM 1350 N N . LEU A 1 179 ? -11.762 -11.704 9.498 1.00 63.81 179 LEU A N 1
ATOM 1351 C CA . LEU A 1 179 ? -10.700 -10.808 9.081 1.00 63.81 179 LEU A CA 1
ATOM 1352 C C . LEU A 1 179 ? -9.444 -10.986 9.953 1.00 63.81 179 LEU A C 1
ATOM 1354 O O . LEU A 1 179 ? -8.357 -10.571 9.557 1.00 63.81 179 LEU A O 1
ATOM 1358 N N . THR A 1 180 ? -9.550 -11.665 11.096 1.00 70.81 180 THR A N 1
ATOM 1359 C CA . THR A 1 180 ? -8.444 -11.816 12.048 1.00 70.81 180 THR A CA 1
ATOM 1360 C C . THR A 1 180 ? -7.790 -13.193 11.904 1.00 70.81 180 THR A C 1
ATOM 1362 O O . THR A 1 180 ? -8.459 -14.209 12.127 1.00 70.81 180 THR A O 1
ATOM 1365 N N . PRO A 1 181 ? -6.494 -13.267 11.547 1.00 75.00 181 PRO A N 1
ATOM 1366 C CA . PRO A 1 181 ? -5.790 -14.538 11.488 1.00 75.00 181 PRO A CA 1
ATOM 1367 C C . PRO A 1 181 ? -5.555 -15.089 12.900 1.00 75.00 181 PRO A C 1
ATOM 1369 O O . PRO A 1 181 ? -5.137 -14.370 13.804 1.00 75.00 181 PRO A O 1
ATOM 1372 N N . ILE A 1 182 ? -5.797 -16.385 13.072 1.00 87.06 182 ILE A N 1
ATOM 1373 C CA . ILE A 1 182 ? -5.586 -17.135 14.319 1.00 87.06 182 ILE A CA 1
ATOM 1374 C C . ILE A 1 182 ? -4.251 -17.895 14.332 1.00 87.06 182 ILE A C 1
ATOM 1376 O O . ILE A 1 182 ? -3.864 -18.450 15.357 1.00 87.06 182 ILE A O 1
ATOM 1380 N N . GLY A 1 183 ? -3.538 -17.938 13.202 1.00 82.19 183 GLY A N 1
ATOM 1381 C CA . GLY A 1 183 ? -2.248 -18.619 13.090 1.00 82.19 183 GLY A CA 1
ATOM 1382 C C . GLY A 1 183 ? -1.588 -18.466 11.720 1.00 82.19 183 GLY A C 1
ATOM 1383 O O . GLY A 1 183 ? -2.167 -17.882 10.801 1.00 82.19 183 GLY A O 1
ATOM 1384 N N . MET A 1 184 ? -0.365 -18.994 11.593 1.00 87.50 184 MET A N 1
ATOM 1385 C CA . MET A 1 184 ? 0.416 -19.001 10.351 1.00 87.50 184 MET A CA 1
ATOM 1386 C C . MET A 1 184 ? 1.170 -20.319 10.169 1.00 87.50 184 MET A C 1
ATOM 1388 O O . MET A 1 184 ? 1.765 -20.818 11.122 1.00 87.50 184 MET A O 1
ATOM 1392 N N . GLU A 1 185 ? 1.209 -20.829 8.940 1.00 88.25 185 GLU A N 1
ATOM 1393 C CA . GLU A 1 185 ? 1.923 -22.058 8.570 1.00 88.25 185 GLU A CA 1
ATOM 1394 C C . GLU A 1 185 ? 2.911 -21.809 7.426 1.00 88.25 185 GLU A C 1
ATOM 1396 O O . GLU A 1 185 ? 2.576 -21.145 6.444 1.00 88.25 185 GLU A O 1
ATOM 1401 N N . ILE A 1 186 ? 4.124 -22.359 7.537 1.00 85.69 186 ILE A N 1
ATOM 1402 C CA . ILE A 1 186 ? 5.140 -22.314 6.477 1.00 85.69 186 ILE A CA 1
ATOM 1403 C C . ILE A 1 186 ? 4.921 -23.511 5.554 1.00 85.69 186 ILE A C 1
ATOM 1405 O O . ILE A 1 186 ? 4.997 -24.663 5.981 1.00 85.69 186 ILE A O 1
ATOM 1409 N N . ASN A 1 187 ? 4.662 -23.244 4.277 1.00 78.56 187 ASN A N 1
ATOM 1410 C CA . ASN A 1 187 ? 4.403 -24.283 3.292 1.00 78.56 187 ASN A CA 1
ATOM 1411 C C . ASN A 1 187 ? 5.707 -24.781 2.672 1.00 78.56 187 ASN A C 1
ATOM 1413 O O . ASN A 1 187 ? 6.143 -24.282 1.630 1.00 78.56 187 ASN A O 1
ATOM 1417 N N . ASP A 1 188 ? 6.284 -25.820 3.266 1.00 71.81 188 ASP A N 1
ATOM 1418 C CA . ASP A 1 188 ? 7.350 -26.575 2.621 1.00 71.81 188 ASP A CA 1
ATOM 1419 C C . ASP A 1 188 ? 6.771 -27.436 1.479 1.00 71.81 188 ASP A C 1
ATOM 1421 O O . ASP A 1 188 ? 5.909 -28.303 1.663 1.00 71.81 188 ASP A O 1
ATOM 1425 N N . ARG A 1 189 ? 7.247 -27.186 0.254 1.00 55.25 189 ARG A N 1
ATOM 1426 C CA . ARG A 1 189 ? 6.835 -27.911 -0.958 1.00 55.25 189 ARG A CA 1
ATOM 1427 C C . ARG A 1 189 ? 7.244 -29.389 -0.941 1.00 55.25 189 ARG A C 1
ATOM 1429 O O . ARG A 1 189 ? 6.762 -30.144 -1.787 1.00 55.25 189 ARG A O 1
ATOM 1436 N N . SER A 1 190 ? 8.076 -29.822 0.005 1.00 54.31 190 SER A N 1
ATOM 1437 C CA . SER A 1 190 ? 8.518 -31.213 0.146 1.00 54.31 190 SER A CA 1
ATOM 1438 C C . SER A 1 190 ? 7.394 -32.198 0.537 1.00 54.31 190 SER A C 1
ATOM 1440 O O . SER A 1 190 ? 7.465 -33.376 0.186 1.00 54.31 190 SER A O 1
ATOM 1442 N N . ALA A 1 191 ? 6.309 -31.740 1.179 1.00 48.91 191 ALA A N 1
ATOM 1443 C CA . ALA A 1 191 ? 5.283 -32.626 1.751 1.00 48.91 191 ALA A CA 1
ATOM 1444 C C . ALA A 1 191 ? 4.118 -33.005 0.803 1.00 48.91 191 ALA A C 1
ATOM 1446 O O . ALA A 1 191 ? 3.409 -33.986 1.042 1.00 48.91 191 ALA A O 1
ATOM 1447 N N . VAL A 1 192 ? 3.898 -32.270 -0.296 1.00 47.16 192 VAL A N 1
ATOM 1448 C CA . VAL A 1 192 ? 2.733 -32.487 -1.190 1.00 47.16 192 VAL A CA 1
ATOM 1449 C C . VAL A 1 192 ? 2.942 -33.660 -2.165 1.00 47.16 192 VAL A C 1
ATOM 1451 O O . VAL A 1 192 ? 1.978 -34.210 -2.699 1.00 47.16 192 VAL A O 1
ATOM 1454 N N . ALA A 1 193 ? 4.181 -34.127 -2.346 1.00 44.00 193 ALA A N 1
ATOM 1455 C CA . ALA A 1 193 ? 4.511 -35.230 -3.254 1.00 44.00 193 ALA A CA 1
ATOM 1456 C C . ALA A 1 193 ? 4.103 -36.635 -2.745 1.00 44.00 193 ALA A C 1
ATOM 1458 O O . ALA A 1 193 ? 4.229 -37.606 -3.488 1.00 44.00 193 ALA A O 1
ATOM 1459 N N . ALA A 1 194 ? 3.592 -36.769 -1.514 1.00 39.94 194 ALA A N 1
ATOM 1460 C CA . ALA A 1 194 ? 3.405 -38.068 -0.855 1.00 39.94 194 ALA A CA 1
ATOM 1461 C C . ALA A 1 194 ? 1.947 -38.565 -0.726 1.00 39.94 194 ALA A C 1
ATOM 1463 O O . ALA A 1 194 ? 1.704 -39.540 -0.015 1.00 39.94 194 ALA A O 1
ATOM 1464 N N . ARG A 1 195 ? 0.948 -37.957 -1.389 1.00 36.06 195 ARG A N 1
ATOM 1465 C CA . ARG A 1 195 ? -0.420 -38.524 -1.394 1.00 36.06 195 ARG A CA 1
ATOM 1466 C C . ARG A 1 195 ? -0.606 -39.524 -2.548 1.00 36.06 195 ARG A C 1
ATOM 1468 O O . ARG A 1 195 ? -0.582 -39.110 -3.708 1.00 36.06 195 ARG A O 1
ATOM 1475 N N . PRO A 1 196 ? -0.835 -40.825 -2.277 1.00 40.88 196 PRO A N 1
ATOM 1476 C CA . PRO A 1 196 ? -1.027 -41.815 -3.329 1.00 40.88 196 PRO A CA 1
ATOM 1477 C C . PRO A 1 196 ? -2.373 -41.591 -4.031 1.00 40.88 196 PRO A C 1
ATOM 1479 O O . PRO A 1 196 ? -3.415 -41.429 -3.392 1.00 40.88 196 PRO A O 1
ATOM 1482 N N . ARG A 1 197 ? -2.351 -41.591 -5.370 1.00 41.03 197 ARG A N 1
ATOM 1483 C CA . ARG A 1 197 ? -3.555 -41.538 -6.210 1.00 41.03 197 ARG A CA 1
ATOM 1484 C C . ARG A 1 197 ? -4.447 -42.740 -5.882 1.00 41.03 197 ARG A C 1
ATOM 1486 O O . ARG A 1 197 ? -4.028 -43.882 -6.067 1.00 41.03 197 ARG A O 1
ATOM 1493 N N . ARG A 1 198 ? -5.677 -42.495 -5.415 1.00 40.34 198 ARG A N 1
ATOM 1494 C CA . ARG A 1 198 ? -6.701 -43.543 -5.292 1.00 40.34 198 ARG A CA 1
ATOM 1495 C C . ARG A 1 198 ? -6.940 -44.149 -6.680 1.00 40.34 198 ARG A C 1
ATOM 1497 O O . ARG A 1 198 ? -7.338 -43.432 -7.595 1.00 40.34 198 ARG A O 1
ATOM 1504 N N . ARG A 1 199 ? -6.678 -45.453 -6.832 1.00 39.09 199 ARG A N 1
ATOM 1505 C CA . ARG A 1 199 ? -7.152 -46.245 -7.976 1.00 39.09 199 ARG A CA 1
ATOM 1506 C C . ARG A 1 199 ? -8.677 -46.182 -7.991 1.00 39.09 199 ARG A C 1
ATOM 1508 O O . ARG A 1 199 ? -9.303 -46.483 -6.977 1.00 39.09 199 ARG A O 1
ATOM 1515 N N . GLY A 1 200 ? -9.244 -45.778 -9.124 1.00 36.16 200 GLY A N 1
ATOM 1516 C CA . GLY A 1 200 ? -10.663 -45.962 -9.396 1.00 36.16 200 GLY A CA 1
ATOM 1517 C C . GLY A 1 200 ? -10.985 -47.452 -9.405 1.00 36.16 200 GLY A C 1
ATOM 1518 O O . GLY A 1 200 ? -10.270 -48.243 -10.017 1.00 36.16 200 GLY A O 1
ATOM 1519 N N . SER A 1 201 ? -12.022 -47.824 -8.666 1.00 41.06 201 SER A N 1
ATOM 1520 C CA . SER A 1 201 ? -12.680 -49.117 -8.770 1.00 41.06 201 SER A CA 1
ATOM 1521 C C . SER A 1 201 ? -13.515 -49.127 -10.049 1.00 41.06 201 SER A C 1
ATOM 1523 O O . SER A 1 201 ? -14.551 -48.467 -10.114 1.00 41.06 201 SER A O 1
ATOM 1525 N N . GLU A 1 202 ? -13.050 -49.856 -11.058 1.00 46.47 202 GLU A N 1
ATOM 1526 C CA . GLU A 1 202 ? -13.921 -50.398 -12.096 1.00 46.47 202 GLU A CA 1
ATOM 1527 C C . GLU A 1 202 ? -14.733 -51.542 -11.476 1.00 46.47 202 GLU A C 1
ATOM 1529 O O . GLU A 1 202 ? -14.178 -52.527 -10.990 1.00 46.47 202 GLU A O 1
ATOM 1534 N N . SER A 1 203 ? -16.052 -51.388 -11.473 1.00 39.31 203 SER A N 1
ATOM 1535 C CA . SER A 1 203 ? -17.008 -52.486 -11.359 1.00 39.31 203 SER A CA 1
ATOM 1536 C C . SER A 1 203 ? -18.157 -52.161 -12.307 1.00 39.31 203 SER A C 1
ATOM 1538 O O . SER A 1 203 ? -19.014 -51.337 -11.983 1.00 39.31 203 SER A O 1
ATOM 1540 N N . GLY A 1 204 ? -18.103 -52.751 -13.496 1.00 43.66 204 GLY A N 1
ATOM 1541 C CA . GLY A 1 204 ? -19.190 -52.816 -14.461 1.00 43.66 204 GLY A CA 1
ATOM 1542 C C . GLY A 1 204 ? -19.310 -54.263 -14.929 1.00 43.66 204 GLY A C 1
ATOM 1543 O O . GLY A 1 204 ? -18.315 -54.806 -15.402 1.00 43.66 204 GLY A O 1
ATOM 1544 N N . ASP A 1 205 ? -20.515 -54.799 -14.723 1.00 38.03 205 ASP A N 1
ATOM 1545 C CA . ASP A 1 205 ? -21.123 -56.064 -15.173 1.00 38.03 205 ASP A CA 1
ATOM 1546 C C . ASP A 1 205 ? -20.480 -57.415 -14.801 1.00 38.03 205 ASP A C 1
ATOM 1548 O O . ASP A 1 205 ? -19.414 -57.791 -15.336 1.00 38.03 205 ASP A O 1
#

Secondary structure (DSSP, 8-state):
--EEEE--SHHHHSEETTEE--STTTT-HHHHHHHHHHHTTS---EEEE-SBGGGHHHHHHHHIIIIITTSTT-----EEES-TT-B-TTHHHHHHHTPPTT-EEEE---GGGHHHHHHHHHHHHHHHHTTS--SGGGBTTB--HHHHHHHHHHHHHHHHHHHTTTPPEEEEESSTT--SEEEEEE--GGGGGG-PPPPP-----

Foldseek 3Di:
DAEEEEDDDLLAQCDDPLDQDPDPSSHRLNQLVQLVCVVVVNHDAYEYEDQFQCNVVSSVVSCVVRPVVVDDPRDSDHHYPPHHGDGDPCSVVVVVVPDDPPYYYHYDDDPVCVVVLVVVVVVVVVCVVVVNDDLVVCVPPHCDPLNVQLVVVSVVQSVVCVVVVNFHKDFDAPDPPGPHGPDIDGDDPVPPVPDDDDDDDDDDD

Radius of gyration: 20.46 Å; chains: 1; bounding box: 42×72×42 Å